Protein AF-A0A844M0S3-F1 (afdb_monomer_lite)

Secondary structure (DSSP, 8-state):
--------PPPPPPPPPPS------SEEEEEE-SSEEEEEE--SS-----TTS----S----TTSSS-HHHHHHHHHHHHHHHHHHHHHT---SS-TT---PPP-EEE--B--SS--EEETT-TTTTTSS-TT--S--B-SEEEE--TTEEEEEEESSSEEEEEEETTTTEEEEEEE-HHHHHTTHHHHHHHHHHHHHHHSTTS------SSS-----PPPPEEEE-SB--GGG-EEEHHHHHHHHHHHHHTT--HHHHHHHHHHHEEE-SSTTEEEE-HHHHHHHHHHHTT-EEPP---S--------TTGGGGG--TT----------BTTT-TTS--HHHHHHTT------EEEEEEE--

Organism: NCBI:txid861445

Foldseek 3Di:
DDDDDDDDDDDDDDDDDDDDDPQDQQWDFLDDDPFKTWIWGFLSDQDDPDPVADDFHQQFCDPPFPDDVVSNVVSQVVVLVVVQVVCVVPPPDDDDPPDDQDRQDHEADAPEDLALDEDEPPDPVSCVVDDVPPPHHYYHFKYKYQDASYKYKGWDFAFKWKKKAQPVSSMIMIGGHDLSNLLQCSVVSVVVVVVVVVVVPPPDDPPPDDDDDDDDDDRDAMEMEIAAHAALSLAKDFVVSVVSSLVSVVVVPDDPVSSVVVCVQFWDDDPPPRMTRGGSVRSVVVSCVVVVHFYFASDDPDDPDDGDGPCVVVPDDDPPDPPDPDSDHHRSLVRSRHHHCSVCVVVVHRGYGIIIIMMHGRD

Radius of gyration: 21.54 Å; chains: 1; bounding box: 67×54×60 Å

pLDDT: mean 79.4, std 24.14, range [28.22, 98.88]

Sequence (363 aa):
MSLENTPKCETTPDVQLSDEHSLAAPYQVLAHTKAVLVLQTDAGEILTPNPEGVSFGNFNLGLHVQDDPRQVLHNRAQLLQYINAYLQQNSLQEDDVDKSLQAVKSIHWLNQIHSNKVCRIGDKHVDSSAASLSLVPASADALVTDLPQQALAIMTADCVPIVLHDPTTRQIAAIHAGWQGLANGVIAKTYAALSQHALQHKGEAIQVSGASGGLTIQKPAIEAWIGACIGQSCYEVSSEVVDKLLLGCAERGMDAKQLEVIKAQIVAPHDDPDKAWLDLPKLAQLQLAELGIALISATNQQTNLDIKPVIEAERHMSKDEQSYTPIAYACSYANRQYYSYRRKTHLNETHTGRMALVIVRLH

Structure (mmCIF, N/CA/C/O backbone):
data_AF-A0A844M0S3-F1
#
_entry.id   AF-A0A844M0S3-F1
#
loop_
_atom_site.group_PDB
_atom_site.id
_atom_site.type_symbol
_atom_site.label_atom_id
_atom_site.label_alt_id
_atom_site.label_comp_id
_atom_site.label_asym_id
_atom_site.label_entity_id
_atom_site.label_seq_id
_atom_site.pdbx_PDB_ins_code
_atom_site.Cartn_x
_atom_site.Cartn_y
_atom_site.Cartn_z
_atom_site.occupancy
_atom_site.B_iso_or_equiv
_atom_site.auth_seq_id
_atom_site.auth_comp_id
_atom_site.auth_asym_id
_atom_site.auth_atom_id
_atom_site.pdbx_PDB_model_num
ATOM 1 N N . MET A 1 1 ? 23.935 4.162 -34.816 1.00 35.69 1 MET A N 1
ATOM 2 C CA . MET A 1 1 ? 23.960 5.366 -33.962 1.00 35.69 1 MET A CA 1
ATOM 3 C C . MET A 1 1 ? 22.553 5.920 -33.979 1.00 35.69 1 MET A C 1
ATOM 5 O O . MET A 1 1 ? 22.200 6.623 -34.913 1.00 35.69 1 MET A O 1
ATOM 9 N N . SER A 1 2 ? 21.737 5.487 -33.025 1.00 28.22 2 SER A N 1
ATOM 10 C CA . SER A 1 2 ? 20.309 5.794 -32.972 1.00 28.22 2 SER A CA 1
ATOM 11 C C . SER A 1 2 ? 20.030 6.240 -31.544 1.00 28.22 2 SER A C 1
ATOM 13 O O . SER A 1 2 ? 20.073 5.420 -30.631 1.00 28.22 2 SER A O 1
ATOM 15 N N . LEU A 1 3 ? 19.877 7.548 -31.358 1.00 33.25 3 LEU A N 1
ATOM 16 C CA . LEU A 1 3 ? 19.483 8.166 -30.098 1.00 33.25 3 LEU A CA 1
ATOM 17 C C . LEU A 1 3 ? 17.963 8.364 -30.112 1.00 33.25 3 LEU A C 1
ATOM 19 O O . LEU A 1 3 ? 17.425 8.923 -31.063 1.00 33.25 3 LEU A O 1
ATOM 23 N N . GLU A 1 4 ? 17.346 7.885 -29.034 1.00 36.66 4 GLU A N 1
ATOM 24 C CA . GLU A 1 4 ? 16.226 8.498 -28.310 1.00 36.66 4 GLU A CA 1
ATOM 25 C C . GLU A 1 4 ? 14.906 8.737 -29.061 1.00 36.66 4 GLU A C 1
ATOM 27 O O . GLU A 1 4 ? 14.626 9.821 -29.560 1.00 36.66 4 GLU A O 1
ATOM 32 N N . ASN A 1 5 ? 14.020 7.741 -28.979 1.00 34.38 5 ASN A N 1
ATOM 33 C CA . ASN A 1 5 ? 12.575 7.963 -28.930 1.00 34.38 5 ASN A CA 1
ATOM 34 C C . ASN A 1 5 ? 12.079 7.551 -27.536 1.00 34.38 5 ASN A C 1
ATOM 36 O O . ASN A 1 5 ? 11.744 6.396 -27.297 1.00 34.38 5 ASN A O 1
ATOM 40 N N . THR A 1 6 ? 12.065 8.493 -26.595 1.00 34.31 6 THR A N 1
ATOM 41 C CA . THR A 1 6 ? 11.299 8.375 -25.347 1.00 34.31 6 THR A CA 1
ATOM 42 C C . THR A 1 6 ? 9.997 9.171 -25.496 1.00 34.31 6 THR A C 1
ATOM 44 O O . THR A 1 6 ? 10.032 10.299 -26.001 1.00 34.31 6 THR A O 1
ATOM 47 N N . PRO A 1 7 ? 8.829 8.644 -25.082 1.00 37.75 7 PRO A N 1
ATOM 48 C CA . PRO A 1 7 ? 7.598 9.423 -25.100 1.00 37.75 7 PRO A CA 1
ATOM 49 C C . PRO A 1 7 ? 7.700 10.554 -24.070 1.00 37.75 7 PRO A C 1
ATOM 51 O O . PRO A 1 7 ? 7.917 10.316 -22.880 1.00 37.75 7 PRO A O 1
ATOM 54 N N . LYS A 1 8 ? 7.547 11.798 -24.529 1.00 37.78 8 LYS A N 1
ATOM 55 C CA . LYS A 1 8 ? 7.471 12.987 -23.675 1.00 37.78 8 LYS A CA 1
ATOM 56 C C . LYS A 1 8 ? 6.124 12.997 -22.951 1.00 37.78 8 LYS A C 1
ATOM 58 O O . LYS A 1 8 ? 5.093 13.232 -23.569 1.00 37.78 8 LYS A O 1
ATOM 63 N N . CYS A 1 9 ? 6.144 12.748 -21.645 1.00 33.34 9 CYS A N 1
ATOM 64 C CA . CYS A 1 9 ? 5.035 13.083 -20.756 1.00 33.34 9 CYS A CA 1
ATOM 65 C C . CYS A 1 9 ? 5.041 14.608 -20.561 1.00 33.34 9 CYS A C 1
ATOM 67 O O . CYS A 1 9 ? 6.036 15.159 -20.085 1.00 33.34 9 CYS A O 1
ATOM 69 N N . GLU A 1 10 ? 3.987 15.295 -20.998 1.00 33.41 10 GLU A N 1
ATOM 70 C CA . GLU A 1 10 ? 3.865 16.747 -20.859 1.00 33.41 10 GLU A CA 1
ATOM 71 C C . GLU A 1 10 ? 3.755 17.137 -19.378 1.00 33.41 10 GLU A C 1
ATOM 73 O O . GLU A 1 10 ? 2.923 16.627 -18.628 1.00 33.41 10 GLU A O 1
ATOM 78 N N . THR A 1 11 ? 4.634 18.039 -18.947 1.00 34.53 11 THR A N 1
ATOM 79 C CA . THR A 1 11 ? 4.664 18.598 -17.595 1.00 34.53 11 THR A CA 1
ATOM 80 C C . THR A 1 11 ? 3.537 19.614 -17.421 1.00 34.53 11 THR A C 1
ATOM 82 O O . THR A 1 11 ? 3.450 20.576 -18.184 1.00 34.53 11 THR A O 1
ATOM 85 N N . THR A 1 12 ? 2.699 19.443 -16.401 1.00 34.00 12 THR A N 1
ATOM 86 C CA . THR A 1 12 ? 1.736 20.465 -15.961 1.00 34.00 12 THR A CA 1
ATOM 87 C C . THR A 1 12 ? 2.463 21.698 -15.397 1.00 34.00 12 THR A C 1
ATOM 89 O O . THR A 1 12 ? 3.519 21.526 -14.786 1.00 34.00 12 THR A O 1
ATOM 92 N N . PRO A 1 13 ? 1.932 22.924 -15.572 1.00 31.28 13 PRO A N 1
ATOM 93 C CA . PRO A 1 13 ? 2.625 24.156 -15.190 1.00 31.28 13 PRO A CA 1
ATOM 94 C C . PRO A 1 13 ? 2.773 24.323 -13.669 1.00 31.28 13 PRO A C 1
ATOM 96 O O . PRO A 1 13 ? 1.859 24.006 -12.906 1.00 31.28 13 PRO A O 1
ATOM 99 N N . ASP A 1 14 ? 3.931 24.852 -13.262 1.00 34.94 14 ASP A N 1
ATOM 100 C CA . ASP A 1 14 ? 4.305 25.166 -11.880 1.00 34.94 14 ASP A CA 1
ATOM 101 C C . ASP A 1 14 ? 3.349 26.185 -11.238 1.00 34.94 14 ASP A C 1
ATOM 103 O O . ASP A 1 14 ? 3.131 27.284 -11.755 1.00 34.94 14 ASP A O 1
ATOM 107 N N . VAL A 1 15 ? 2.819 25.840 -10.064 1.00 33.53 15 VAL A N 1
ATOM 108 C CA . VAL A 1 15 ? 2.095 26.765 -9.185 1.00 33.53 15 VAL A CA 1
ATOM 109 C C . VAL A 1 15 ? 3.119 27.472 -8.295 1.00 33.53 15 VAL A C 1
ATOM 111 O O . VAL A 1 15 ? 3.796 26.830 -7.495 1.00 33.53 15 VAL A O 1
ATOM 114 N N . GLN A 1 16 ? 3.240 28.795 -8.425 1.00 30.00 16 GLN A N 1
ATOM 115 C CA . GLN A 1 16 ? 4.050 29.615 -7.520 1.00 30.00 16 GLN A CA 1
ATOM 116 C C . GLN A 1 16 ? 3.376 29.703 -6.143 1.00 30.00 16 GLN A C 1
ATOM 118 O O . GLN A 1 16 ? 2.251 30.189 -6.032 1.00 30.00 16 GLN A O 1
ATOM 123 N N . LEU A 1 17 ? 4.071 29.246 -5.099 1.00 35.84 17 LEU A N 1
ATOM 124 C CA . LEU A 1 17 ? 3.655 29.378 -3.701 1.00 35.84 17 LEU A CA 1
ATOM 125 C C . LEU A 1 17 ? 4.323 30.614 -3.083 1.00 35.84 17 LEU A C 1
ATOM 127 O O . LEU A 1 17 ? 5.535 30.783 -3.185 1.00 35.84 17 LEU A O 1
ATOM 131 N N . SER A 1 18 ? 3.518 31.483 -2.472 1.00 29.05 18 SER A N 1
ATOM 132 C CA . SER A 1 18 ? 3.958 32.660 -1.717 1.00 29.05 18 SER A CA 1
ATOM 133 C C . SER A 1 18 ? 4.340 32.300 -0.277 1.00 29.05 18 SER A C 1
ATOM 135 O O . SER A 1 18 ? 3.671 31.485 0.362 1.00 29.05 18 SER A O 1
ATOM 137 N N . ASP A 1 19 ? 5.384 32.957 0.225 1.00 34.78 19 ASP A N 1
ATOM 138 C CA . ASP A 1 19 ? 5.991 32.777 1.545 1.00 34.78 19 ASP A CA 1
ATOM 139 C C . ASP A 1 19 ? 5.065 33.171 2.709 1.00 34.78 19 ASP A C 1
ATOM 141 O O . ASP A 1 19 ? 4.900 34.348 3.009 1.00 34.78 19 ASP A O 1
ATOM 145 N N . GLU A 1 20 ? 4.500 32.165 3.381 1.00 35.56 20 GLU A N 1
ATOM 146 C CA . GLU A 1 20 ? 4.088 32.155 4.798 1.00 35.56 20 GLU A CA 1
ATOM 147 C C . GLU A 1 20 ? 3.696 30.701 5.140 1.00 35.56 20 GLU A C 1
ATOM 149 O O . GLU A 1 20 ? 2.551 30.282 4.983 1.00 35.56 20 GLU A O 1
ATOM 154 N N . HIS A 1 21 ? 4.662 29.847 5.499 1.00 35.47 21 HIS A N 1
ATOM 155 C CA . HIS A 1 21 ? 4.403 28.420 5.746 1.00 35.47 21 HIS A CA 1
ATOM 156 C C . HIS A 1 21 ? 4.439 28.088 7.240 1.00 35.47 21 HIS A C 1
ATOM 158 O O . HIS A 1 21 ? 5.467 27.720 7.803 1.00 35.47 21 HIS A O 1
ATOM 164 N N . SER A 1 22 ? 3.255 28.067 7.859 1.00 41.38 22 SER A N 1
ATOM 165 C CA . SER A 1 22 ? 2.918 26.887 8.660 1.00 41.38 22 SER A CA 1
ATOM 166 C C . SER A 1 22 ? 3.068 25.702 7.708 1.00 41.38 22 SER A C 1
ATOM 168 O O . SER A 1 22 ? 2.194 25.523 6.864 1.00 41.38 22 SER A O 1
ATOM 170 N N . LEU A 1 23 ? 4.197 24.981 7.748 1.00 51.12 23 LEU A N 1
ATOM 171 C CA . LEU A 1 23 ? 4.442 23.842 6.856 1.00 51.12 23 LEU A CA 1
ATOM 172 C C . LEU A 1 23 ? 3.215 22.928 6.907 1.00 51.12 23 LEU A C 1
ATOM 174 O O . LEU A 1 23 ? 2.903 22.360 7.957 1.00 51.12 23 LEU A O 1
ATOM 178 N N . ALA A 1 24 ? 2.470 22.877 5.801 1.00 73.88 24 ALA A N 1
ATOM 179 C CA . ALA A 1 24 ? 1.305 22.020 5.681 1.00 73.88 24 ALA A CA 1
ATOM 180 C C . ALA A 1 24 ? 1.736 20.589 6.012 1.00 73.88 24 ALA A C 1
ATOM 182 O O . ALA A 1 24 ? 2.837 20.170 5.643 1.00 73.88 24 ALA A O 1
ATOM 183 N N . ALA A 1 25 ? 0.907 19.858 6.758 1.00 86.56 25 ALA A N 1
ATOM 184 C CA . ALA A 1 25 ? 1.262 18.498 7.126 1.00 86.56 25 ALA A CA 1
ATOM 185 C C . ALA A 1 25 ? 1.516 17.672 5.843 1.00 86.56 25 ALA A C 1
ATOM 187 O O . ALA A 1 25 ? 0.727 17.790 4.905 1.00 86.56 25 ALA A O 1
ATOM 188 N N . PRO A 1 26 ? 2.591 16.863 5.782 1.00 94.19 26 PRO A N 1
ATOM 189 C CA . PRO A 1 26 ? 3.060 16.190 4.563 1.00 94.19 26 PRO A CA 1
ATOM 190 C C . PRO A 1 26 ? 2.217 14.947 4.231 1.00 94.19 26 PRO A C 1
ATOM 192 O O . PRO A 1 26 ? 2.709 13.815 4.150 1.00 94.19 26 PRO A O 1
ATOM 195 N N . TYR A 1 27 ? 0.900 15.137 4.140 1.00 94.75 27 TYR A N 1
ATOM 196 C CA . TYR A 1 27 ? -0.066 14.134 3.724 1.00 94.75 27 TYR A CA 1
ATOM 197 C C . TYR A 1 27 ? -1.312 14.760 3.094 1.00 94.75 27 TYR A C 1
ATOM 199 O O . TYR A 1 27 ? -1.700 15.891 3.375 1.00 94.75 27 TYR A O 1
ATOM 207 N N . GLN A 1 28 ? -2.008 13.945 2.310 1.00 93.31 28 GLN A N 1
ATOM 208 C CA . GLN A 1 28 ? -3.354 14.193 1.819 1.00 93.31 28 GLN A CA 1
ATOM 209 C C . GLN A 1 28 ? -4.351 13.280 2.540 1.00 93.31 28 GLN A C 1
ATOM 211 O O . GLN A 1 28 ? -4.100 12.086 2.717 1.00 93.31 28 GLN A O 1
ATOM 216 N N . VAL A 1 29 ? -5.508 13.824 2.919 1.00 93.62 29 VAL A N 1
ATOM 217 C CA . VAL A 1 29 ? -6.648 13.026 3.390 1.00 93.62 29 VAL A CA 1
ATOM 218 C C . VAL A 1 29 ? -7.370 12.447 2.178 1.00 93.62 29 VAL A C 1
ATOM 220 O O . VAL A 1 29 ? -7.891 13.194 1.354 1.00 93.62 29 VAL A O 1
ATOM 223 N N . LEU A 1 30 ? -7.412 11.119 2.070 1.00 92.50 30 LEU A N 1
ATOM 224 C CA . LEU A 1 30 ? -8.149 10.428 1.007 1.00 92.50 30 LEU A CA 1
ATOM 225 C C . LEU A 1 30 ? -9.598 10.142 1.412 1.00 92.50 30 LEU A C 1
ATOM 227 O O . LEU A 1 30 ? -10.495 10.179 0.575 1.00 92.50 30 LEU A O 1
ATOM 231 N N . ALA A 1 31 ? -9.833 9.860 2.696 1.00 92.88 31 ALA A N 1
ATOM 232 C CA . ALA A 1 31 ? -11.167 9.658 3.246 1.00 92.88 31 ALA A CA 1
ATOM 233 C C . ALA A 1 31 ? -11.194 9.964 4.744 1.00 92.88 31 ALA A C 1
ATOM 235 O O . ALA A 1 31 ? -10.269 9.610 5.470 1.00 92.88 31 ALA A O 1
ATOM 236 N N . HIS A 1 32 ? -12.284 10.566 5.209 1.00 92.31 32 HIS A N 1
ATOM 237 C CA . HIS A 1 32 ? -12.588 10.716 6.626 1.00 92.31 32 HIS A CA 1
ATOM 238 C C . HIS A 1 32 ? -14.072 10.406 6.820 1.00 92.31 32 HIS A C 1
ATOM 240 O O . HIS A 1 32 ? -14.938 11.148 6.364 1.00 92.31 32 HIS A O 1
ATOM 246 N N . THR A 1 33 ? -14.359 9.271 7.449 1.00 90.25 33 THR A N 1
ATOM 247 C CA . THR A 1 33 ? -15.713 8.837 7.807 1.00 90.25 33 THR A CA 1
ATOM 248 C C . THR A 1 33 ? -15.824 8.728 9.323 1.00 90.25 33 THR A C 1
ATOM 250 O O . THR A 1 33 ? -14.839 8.864 10.043 1.00 90.25 33 THR A O 1
ATOM 253 N N . LYS A 1 34 ? -17.012 8.391 9.834 1.00 87.31 34 LYS A N 1
ATOM 254 C CA . LYS A 1 34 ? -17.178 8.074 11.262 1.00 87.31 34 LYS A CA 1
ATOM 255 C C . LYS A 1 34 ? -16.365 6.848 11.707 1.00 87.31 34 LYS A C 1
ATOM 257 O O . LYS A 1 34 ? -16.103 6.707 12.894 1.00 87.31 34 LYS A O 1
ATOM 262 N N . ALA A 1 35 ? -16.009 5.940 10.795 1.00 90.69 35 ALA A N 1
ATOM 263 C CA . ALA A 1 35 ? -15.328 4.688 11.132 1.00 90.69 35 ALA A CA 1
ATOM 264 C C . ALA A 1 35 ? -13.811 4.763 10.925 1.00 90.69 35 ALA A C 1
ATOM 266 O O . ALA A 1 35 ? -13.050 4.223 11.735 1.00 90.69 35 ALA A O 1
ATOM 267 N N . VAL A 1 36 ? -13.375 5.423 9.848 1.00 95.00 36 VAL A N 1
ATOM 268 C CA . VAL A 1 36 ? -11.978 5.406 9.410 1.00 95.00 36 VAL A CA 1
ATOM 269 C C . VAL A 1 36 ? -11.479 6.761 8.922 1.00 95.00 36 VAL A C 1
ATOM 271 O O . VAL A 1 36 ? -12.226 7.545 8.335 1.00 95.00 36 VAL A O 1
ATOM 274 N N . LEU A 1 37 ? -10.180 6.986 9.113 1.00 95.56 37 LEU A N 1
ATOM 275 C CA . LEU A 1 37 ? -9.404 8.040 8.458 1.00 95.56 37 LEU A CA 1
ATOM 276 C C . LEU A 1 37 ? -8.350 7.381 7.563 1.00 95.56 37 LEU A C 1
ATOM 278 O O . LEU A 1 37 ? -7.617 6.511 8.030 1.00 95.56 37 LEU A O 1
ATOM 282 N N . VAL A 1 38 ? -8.264 7.798 6.300 1.00 97.19 38 VAL A N 1
ATOM 283 C CA . VAL A 1 38 ? -7.282 7.306 5.324 1.00 97.19 38 VAL A CA 1
ATOM 284 C C . VAL A 1 38 ? -6.412 8.460 4.845 1.00 97.19 38 VAL A C 1
ATOM 286 O O . VAL A 1 38 ? -6.932 9.453 4.332 1.00 97.19 38 VAL A O 1
ATOM 289 N N . LEU A 1 39 ? -5.094 8.314 4.987 1.00 96.81 39 LEU A N 1
ATOM 290 C CA . LEU A 1 39 ? -4.102 9.334 4.649 1.00 96.81 39 LEU A CA 1
ATOM 291 C C . LEU A 1 39 ? -3.034 8.782 3.706 1.00 96.81 39 LEU A C 1
ATOM 293 O O . LEU A 1 39 ? -2.514 7.689 3.930 1.00 96.81 39 LEU A O 1
ATOM 297 N N . GLN A 1 40 ? -2.648 9.577 2.715 1.00 97.19 40 GLN A N 1
ATOM 298 C CA . GLN A 1 40 ? -1.476 9.347 1.874 1.00 97.19 40 GLN A CA 1
ATOM 299 C C . GLN A 1 40 ? -0.394 10.352 2.259 1.00 97.19 40 GLN A C 1
ATOM 301 O O . GLN A 1 40 ? -0.569 11.540 2.007 1.00 97.19 40 GLN A O 1
ATOM 306 N N . THR A 1 41 ? 0.719 9.906 2.842 1.00 97.81 41 THR A N 1
ATOM 307 C CA . THR A 1 41 ? 1.848 10.807 3.124 1.00 97.81 41 THR A CA 1
ATOM 308 C C . THR A 1 41 ? 2.655 11.091 1.860 1.00 97.81 41 THR A C 1
ATOM 310 O O . THR A 1 41 ? 2.574 10.351 0.875 1.00 97.81 41 THR A O 1
ATOM 313 N N . ASP A 1 42 ? 3.467 12.138 1.898 1.00 95.50 42 ASP A N 1
ATOM 314 C CA . ASP A 1 42 ? 4.378 12.510 0.822 1.00 95.50 42 ASP A CA 1
ATOM 315 C C . ASP A 1 42 ? 5.802 12.778 1.347 1.00 95.50 42 ASP A C 1
ATOM 317 O O . ASP A 1 42 ? 6.137 12.361 2.458 1.00 95.50 42 ASP A O 1
ATOM 321 N N . ALA A 1 43 ? 6.673 13.369 0.526 1.00 94.75 43 ALA A N 1
ATOM 322 C CA . ALA A 1 43 ? 8.065 13.633 0.886 1.00 94.75 43 ALA A CA 1
ATOM 323 C C . ALA A 1 43 ? 8.282 14.876 1.770 1.00 94.75 43 ALA A C 1
ATOM 325 O O . ALA A 1 43 ? 9.415 15.132 2.180 1.00 94.75 43 ALA A O 1
ATOM 326 N N . GLY A 1 44 ? 7.237 15.659 2.050 1.00 92.31 44 GLY A N 1
ATOM 327 C CA . GLY A 1 44 ? 7.308 16.939 2.759 1.00 92.31 44 GLY A CA 1
ATOM 328 C C . GLY A 1 44 ? 8.009 18.056 1.987 1.00 92.31 44 GLY A C 1
ATOM 329 O O . GLY A 1 44 ? 8.296 19.109 2.551 1.00 92.31 44 GLY A O 1
ATOM 330 N N . GLU A 1 45 ? 8.314 17.820 0.713 1.00 91.81 45 GLU A N 1
ATOM 331 C CA . GLU A 1 45 ? 8.885 18.780 -0.225 1.00 91.81 45 GLU A CA 1
ATOM 332 C C . GLU A 1 45 ? 8.781 18.258 -1.665 1.00 91.81 45 GLU A C 1
ATOM 334 O O . GLU A 1 45 ? 8.480 17.087 -1.913 1.00 91.81 45 GLU A O 1
ATOM 339 N N . ILE A 1 46 ? 9.084 19.125 -2.631 1.00 89.44 46 ILE A N 1
ATOM 340 C CA . ILE A 1 46 ? 9.261 18.720 -4.024 1.00 89.44 46 ILE A CA 1
ATOM 341 C C . ILE A 1 46 ? 10.664 18.143 -4.206 1.00 89.44 46 ILE A C 1
ATOM 343 O O . ILE A 1 46 ? 11.668 18.840 -4.066 1.00 89.44 46 ILE A O 1
ATOM 347 N N . LEU A 1 47 ? 10.747 16.867 -4.585 1.00 88.38 47 LEU A N 1
ATOM 348 C CA . LEU A 1 47 ? 12.021 16.163 -4.676 1.00 88.38 47 LEU A CA 1
ATOM 349 C C . LEU A 1 47 ? 12.881 16.653 -5.848 1.00 88.38 47 LEU A C 1
ATOM 351 O O . LEU A 1 47 ? 12.610 16.409 -7.029 1.00 88.38 47 LEU A O 1
ATOM 355 N N . THR A 1 48 ? 13.962 17.318 -5.463 1.00 83.69 48 THR A N 1
ATOM 356 C CA . THR A 1 48 ? 15.176 17.704 -6.190 1.00 83.69 48 THR A CA 1
ATOM 357 C C . THR A 1 48 ? 16.035 16.566 -6.782 1.00 83.69 48 THR A C 1
ATOM 359 O O . THR A 1 48 ? 16.336 15.667 -5.991 1.00 83.69 48 THR A O 1
ATOM 362 N N . PRO A 1 49 ? 16.527 16.516 -8.043 1.00 76.56 49 PRO A N 1
ATOM 363 C CA . PRO A 1 49 ? 17.804 15.844 -8.286 1.00 76.56 49 PRO A CA 1
ATOM 364 C C . PRO A 1 49 ? 18.885 16.517 -7.441 1.00 76.56 49 PRO A C 1
ATOM 366 O O . PRO A 1 49 ? 19.005 17.739 -7.473 1.00 76.56 49 PRO A O 1
ATOM 369 N N . ASN A 1 50 ? 19.646 15.735 -6.679 1.00 71.19 50 ASN A N 1
ATOM 370 C CA . ASN A 1 50 ? 20.715 16.260 -5.840 1.00 71.19 50 ASN A CA 1
ATOM 371 C C . ASN A 1 50 ? 22.074 15.821 -6.416 1.00 71.19 50 ASN A C 1
ATOM 373 O O . ASN A 1 50 ? 22.406 14.640 -6.330 1.00 71.19 50 ASN A O 1
ATOM 377 N N . PRO A 1 51 ? 22.860 16.739 -7.010 1.00 65.38 51 PRO A N 1
ATOM 378 C CA . PRO A 1 51 ? 24.175 16.417 -7.565 1.00 65.38 51 PRO A CA 1
ATOM 379 C C . PRO A 1 51 ? 25.206 15.994 -6.509 1.00 65.38 51 PRO A C 1
ATOM 381 O O . PRO A 1 51 ? 26.193 15.349 -6.852 1.00 65.38 51 PRO A O 1
ATOM 384 N N . GLU A 1 52 ? 25.001 16.367 -5.241 1.00 66.06 52 GLU A N 1
ATOM 385 C CA . GLU A 1 52 ? 25.975 16.189 -4.155 1.00 66.06 52 GLU A CA 1
ATOM 386 C C . GLU A 1 52 ? 25.742 14.920 -3.317 1.00 66.06 52 GLU A C 1
ATOM 388 O O . GLU A 1 52 ? 26.541 14.607 -2.434 1.00 66.06 52 GLU A O 1
ATOM 393 N N . GLY A 1 53 ? 24.676 14.158 -3.581 1.00 68.44 53 GLY A N 1
ATOM 394 C CA . GLY A 1 53 ? 24.409 12.903 -2.879 1.00 68.44 53 GLY A CA 1
ATOM 395 C C . GLY A 1 53 ? 22.938 12.498 -2.850 1.00 68.44 53 GLY A C 1
ATOM 396 O O . GLY A 1 53 ? 22.081 13.100 -3.489 1.00 68.44 53 GLY A O 1
ATOM 397 N N . VAL A 1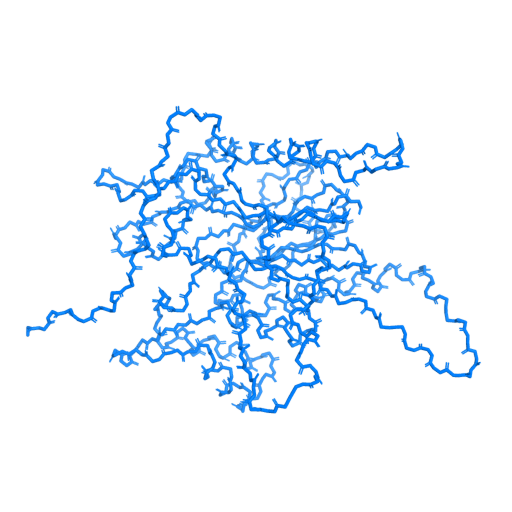 54 ? 22.633 11.456 -2.078 1.00 76.75 54 VAL A N 1
ATOM 398 C CA . VAL A 1 54 ? 21.262 10.955 -1.906 1.00 76.75 54 VAL A CA 1
ATOM 399 C C . VAL A 1 54 ? 20.448 11.938 -1.059 1.00 76.75 54 VAL A C 1
ATOM 401 O O . VAL A 1 54 ? 20.861 12.293 0.041 1.00 76.75 54 VAL A O 1
ATOM 404 N N . SER A 1 55 ? 19.265 12.335 -1.540 1.00 84.69 55 SER A N 1
ATOM 405 C CA . SER A 1 55 ? 18.260 13.050 -0.735 1.00 84.69 55 SER A CA 1
ATOM 406 C C . SER A 1 55 ? 17.110 12.121 -0.335 1.00 84.69 55 SER A C 1
ATOM 408 O O . SER A 1 55 ? 16.525 11.431 -1.180 1.00 84.69 55 SER A O 1
ATOM 410 N N . PHE A 1 56 ? 16.770 12.137 0.956 1.00 90.75 56 PHE A N 1
ATOM 411 C CA . PHE A 1 56 ? 15.641 11.409 1.539 1.00 90.75 56 PHE A CA 1
ATOM 412 C C . PHE A 1 56 ? 14.385 12.267 1.695 1.00 90.75 56 PHE A C 1
ATOM 414 O O . PHE A 1 56 ? 13.395 11.786 2.239 1.00 90.75 56 PHE A O 1
ATOM 421 N N . GLY A 1 57 ? 14.364 13.492 1.170 1.00 90.75 57 GLY A N 1
ATOM 422 C CA . GLY A 1 57 ? 13.265 14.424 1.411 1.00 90.75 57 GLY A CA 1
ATOM 423 C C . GLY A 1 57 ? 13.202 14.903 2.873 1.00 90.75 57 GLY A C 1
ATOM 424 O O . GLY A 1 57 ? 14.017 14.496 3.702 1.00 90.75 57 GLY A O 1
ATOM 425 N N . ASN A 1 58 ? 12.168 15.670 3.217 1.00 94.00 58 ASN A N 1
ATOM 426 C CA . ASN A 1 58 ? 11.929 16.137 4.587 1.00 94.00 58 ASN A CA 1
ATOM 427 C C . ASN A 1 58 ? 11.114 15.149 5.436 1.00 94.00 58 ASN A C 1
ATOM 429 O O . ASN A 1 58 ? 11.145 15.225 6.663 1.00 94.00 58 ASN A O 1
ATOM 433 N N . PHE A 1 59 ? 10.388 14.214 4.811 1.00 96.94 59 PHE A N 1
ATOM 434 C CA . PHE A 1 59 ? 9.429 13.354 5.512 1.00 96.94 59 PHE A CA 1
ATOM 435 C C . PHE A 1 59 ? 9.557 11.855 5.203 1.00 96.94 59 PHE A C 1
ATOM 437 O O . PHE A 1 59 ? 8.574 11.140 5.004 1.00 96.94 59 PHE A O 1
ATOM 444 N N . ASN A 1 60 ? 10.787 11.336 5.202 1.00 97.75 60 ASN A N 1
ATOM 445 C CA . ASN A 1 60 ? 11.021 9.900 5.063 1.00 97.75 60 ASN A CA 1
ATOM 446 C C . ASN A 1 60 ? 10.529 9.124 6.299 1.00 97.75 60 ASN A C 1
ATOM 448 O O . ASN A 1 60 ? 10.882 9.449 7.435 1.00 97.75 60 ASN A O 1
ATOM 452 N N . LEU A 1 61 ? 9.772 8.046 6.067 1.00 97.69 61 LEU A N 1
ATOM 453 C CA . LEU A 1 61 ? 9.244 7.152 7.106 1.00 97.69 61 LEU A CA 1
ATOM 454 C C . LEU A 1 61 ? 9.939 5.777 7.145 1.00 97.69 61 LEU A C 1
ATOM 456 O O . LEU A 1 61 ? 9.627 4.947 8.007 1.00 97.69 61 LEU A O 1
ATOM 460 N N . GLY A 1 62 ? 10.875 5.508 6.232 1.00 96.44 62 GLY A N 1
ATOM 461 C CA . GLY A 1 62 ? 11.573 4.230 6.095 1.00 96.44 62 GLY A CA 1
ATOM 462 C C . GLY A 1 62 ? 12.880 4.164 6.884 1.00 96.44 62 GLY A C 1
ATOM 463 O O . GLY A 1 62 ? 13.822 4.881 6.580 1.00 96.44 62 GLY A O 1
ATOM 464 N N . LEU A 1 63 ? 12.981 3.240 7.847 1.00 94.44 63 LEU A N 1
ATOM 465 C CA . LEU A 1 63 ? 14.222 2.997 8.609 1.00 94.44 63 LEU A CA 1
ATOM 466 C C . LEU A 1 63 ? 15.249 2.128 7.859 1.00 94.44 63 LEU A C 1
ATOM 468 O O . LEU A 1 63 ? 16.403 2.043 8.259 1.00 94.44 63 LEU A O 1
ATOM 472 N N . HIS A 1 64 ? 14.834 1.462 6.780 1.00 92.06 64 HIS A N 1
ATOM 473 C CA . HIS A 1 64 ? 15.631 0.463 6.057 1.00 92.06 64 HIS A CA 1
ATOM 474 C C . HIS A 1 64 ? 16.321 1.021 4.800 1.00 92.06 64 HIS A C 1
ATOM 476 O O . HIS A 1 64 ? 16.775 0.250 3.958 1.00 92.06 64 HIS A O 1
ATOM 482 N N . VAL A 1 65 ? 16.360 2.349 4.636 1.00 93.31 65 VAL A N 1
ATOM 483 C CA . VAL A 1 65 ? 16.826 3.008 3.398 1.00 93.31 65 VAL A CA 1
ATOM 484 C C . VAL A 1 65 ? 18.124 3.797 3.562 1.00 93.31 65 VAL A C 1
ATOM 486 O O . VAL A 1 65 ? 18.518 4.481 2.627 1.00 93.31 65 VAL A O 1
ATOM 489 N N . GLN A 1 66 ? 18.804 3.652 4.707 1.00 93.38 66 GLN A N 1
ATOM 490 C CA . GLN A 1 66 ? 20.080 4.313 5.040 1.00 93.38 66 GLN A CA 1
ATOM 491 C C . GLN A 1 66 ? 19.994 5.827 5.310 1.00 93.38 66 GLN A C 1
ATOM 493 O O . GLN A 1 66 ? 21.001 6.525 5.234 1.00 93.38 66 GLN A O 1
ATOM 498 N N . ASP A 1 67 ? 18.809 6.324 5.657 1.00 94.69 67 ASP A N 1
ATOM 499 C CA . ASP A 1 67 ? 18.626 7.676 6.200 1.00 94.69 67 ASP A CA 1
ATOM 500 C C . ASP A 1 67 ? 19.008 7.742 7.696 1.00 94.69 67 ASP A C 1
ATOM 502 O O . ASP A 1 67 ? 19.182 6.700 8.338 1.00 94.69 67 ASP A O 1
ATOM 506 N N . ASP A 1 68 ? 19.104 8.945 8.275 1.00 95.12 68 ASP A N 1
ATOM 507 C CA . ASP A 1 68 ? 19.322 9.127 9.715 1.00 95.12 68 ASP A CA 1
ATOM 508 C C . ASP A 1 68 ? 18.132 8.545 10.503 1.00 95.12 68 ASP A C 1
ATOM 510 O O . ASP A 1 68 ? 17.022 9.092 10.463 1.00 95.12 68 ASP A O 1
ATOM 514 N N . PRO A 1 69 ? 18.330 7.466 11.286 1.00 95.38 69 PRO A N 1
ATOM 515 C CA . PRO A 1 69 ? 17.243 6.836 12.024 1.00 95.38 69 PRO A CA 1
ATOM 516 C C . PRO A 1 69 ? 16.574 7.783 13.028 1.00 95.38 69 PRO A C 1
ATOM 518 O O . PRO A 1 69 ? 15.396 7.601 13.332 1.00 95.38 69 PRO A O 1
ATOM 521 N N . ARG A 1 70 ? 17.273 8.810 13.531 1.00 96.44 70 ARG A N 1
ATOM 522 C CA . ARG A 1 70 ? 16.685 9.808 14.441 1.00 96.44 70 ARG A CA 1
ATOM 523 C C . ARG A 1 70 ? 15.670 10.682 13.716 1.00 96.44 70 ARG A C 1
ATOM 525 O O . ARG A 1 70 ? 14.591 10.908 14.258 1.00 96.44 70 ARG A O 1
ATOM 532 N N . GLN A 1 71 ? 15.987 11.115 12.495 1.00 96.06 71 GLN A N 1
ATOM 533 C CA . GLN A 1 71 ? 15.072 11.896 11.664 1.00 96.06 71 GLN A CA 1
ATOM 534 C C . GLN A 1 71 ? 13.848 11.061 11.282 1.00 96.06 71 GLN A C 1
ATOM 536 O O . GLN A 1 71 ? 12.718 11.5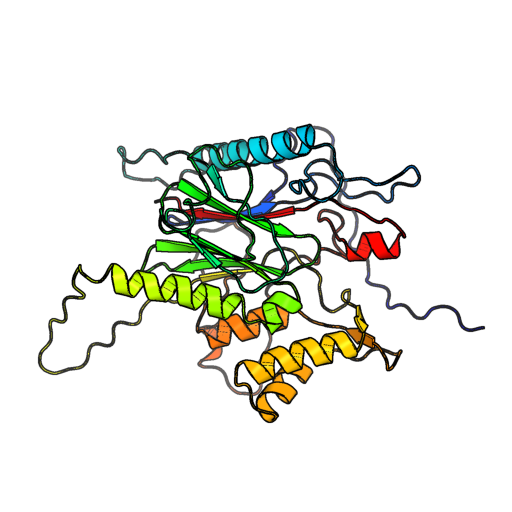10 11.434 1.00 96.06 71 GLN A O 1
ATOM 541 N N . VAL A 1 72 ? 14.048 9.806 10.878 1.00 96.88 72 VAL A N 1
ATOM 542 C CA . VAL A 1 72 ? 12.937 8.916 10.513 1.00 96.88 72 VAL A CA 1
ATOM 543 C C . VAL A 1 72 ? 12.012 8.640 11.704 1.00 96.88 72 VAL A C 1
ATOM 545 O O . VAL A 1 72 ? 10.788 8.671 11.565 1.00 96.88 72 VAL A O 1
ATOM 548 N N . LEU A 1 73 ? 12.565 8.383 12.894 1.00 95.88 73 LEU A N 1
ATOM 549 C CA . LEU A 1 73 ? 11.764 8.205 14.111 1.00 95.88 73 LEU A CA 1
ATOM 550 C C . LEU A 1 73 ? 11.030 9.493 14.502 1.00 95.88 73 LEU A C 1
ATOM 552 O O . LEU A 1 73 ? 9.874 9.422 14.923 1.00 95.88 73 LEU A O 1
ATOM 556 N N . HIS A 1 74 ? 11.662 10.655 14.317 1.00 96.62 74 HIS A N 1
ATOM 557 C CA . HIS A 1 74 ? 11.017 11.952 14.497 1.00 96.62 74 HIS A CA 1
ATOM 558 C C . HIS A 1 74 ? 9.829 12.127 13.539 1.00 96.62 74 HIS A C 1
ATOM 560 O O . HIS A 1 74 ? 8.726 12.403 14.003 1.00 96.62 74 HIS A O 1
ATOM 566 N N . ASN A 1 75 ? 10.007 11.852 12.244 1.00 98.00 75 ASN A N 1
ATOM 567 C CA . ASN A 1 75 ? 8.948 11.935 11.232 1.00 98.00 75 ASN A CA 1
ATOM 568 C C . ASN A 1 75 ? 7.768 11.006 11.564 1.00 98.00 75 ASN A C 1
ATOM 570 O O . ASN A 1 75 ? 6.606 11.398 11.469 1.00 98.00 75 ASN A O 1
ATOM 574 N N . ARG A 1 76 ? 8.043 9.779 12.029 1.00 97.31 76 ARG A N 1
ATOM 575 C CA . ARG A 1 76 ? 6.996 8.842 12.478 1.00 97.31 76 ARG A CA 1
ATOM 576 C C . ARG A 1 76 ? 6.224 9.359 13.695 1.00 97.31 76 ARG A C 1
ATOM 578 O O . ARG A 1 76 ? 5.006 9.192 13.749 1.00 97.31 76 ARG A O 1
ATOM 585 N N . ALA A 1 77 ? 6.907 9.979 14.659 1.00 96.38 77 ALA A N 1
ATOM 586 C CA . ALA A 1 77 ? 6.261 10.595 15.816 1.00 96.38 77 ALA A CA 1
ATOM 587 C C . ALA A 1 77 ? 5.422 11.821 15.411 1.00 96.38 77 ALA A C 1
ATOM 589 O O . ALA A 1 77 ? 4.278 11.955 15.850 1.00 96.38 77 ALA A O 1
ATOM 590 N N . GLN A 1 78 ? 5.950 12.665 14.520 1.00 97.31 78 GLN A N 1
ATOM 591 C CA . GLN A 1 78 ? 5.228 13.802 13.951 1.00 97.31 78 GLN A CA 1
ATOM 592 C C . GLN A 1 78 ? 3.979 13.361 13.189 1.00 97.31 78 GLN A C 1
ATOM 594 O O . GLN A 1 78 ? 2.933 13.976 13.353 1.00 97.31 78 GLN A O 1
ATOM 599 N N . LEU A 1 79 ? 4.032 12.267 12.422 1.00 97.81 79 LEU A N 1
ATOM 600 C CA . LEU A 1 79 ? 2.857 11.741 11.724 1.00 97.81 79 LEU A CA 1
ATOM 601 C C . LEU A 1 79 ? 1.715 11.407 12.695 1.00 97.81 79 LEU A C 1
ATOM 603 O O . LEU A 1 79 ? 0.573 11.792 12.453 1.00 97.81 79 LEU A O 1
ATOM 607 N N . LEU A 1 80 ? 2.011 10.745 13.819 1.00 96.44 80 LEU A N 1
ATOM 608 C CA . LEU A 1 80 ? 1.006 10.460 14.849 1.00 96.44 80 LEU A CA 1
ATOM 609 C C . LEU A 1 80 ? 0.444 11.749 15.465 1.00 96.44 80 LEU A C 1
ATOM 611 O O . LEU A 1 80 ? -0.762 11.852 15.701 1.00 96.44 80 LEU A O 1
ATOM 615 N N . GLN A 1 81 ? 1.304 12.741 15.707 1.00 96.12 81 GLN A N 1
ATOM 616 C CA . GLN A 1 81 ? 0.878 14.049 16.196 1.00 96.12 81 GLN A CA 1
ATOM 617 C C . GLN A 1 81 ? -0.040 14.749 15.188 1.00 96.12 81 GLN A C 1
ATOM 619 O O . GLN A 1 81 ? -1.091 15.251 15.582 1.00 96.12 81 GLN A O 1
ATOM 624 N N . TYR A 1 82 ? 0.308 14.745 13.900 1.00 96.50 82 TYR A N 1
ATOM 625 C CA . TYR A 1 82 ? -0.503 15.370 12.865 1.00 96.50 82 TYR A CA 1
ATOM 626 C C . TYR A 1 82 ? -1.857 14.682 12.680 1.00 96.50 82 TYR A C 1
ATOM 628 O O . TYR A 1 82 ? -2.859 15.374 12.522 1.00 96.50 82 TYR A O 1
ATOM 636 N N . ILE A 1 83 ? -1.909 13.346 12.746 1.00 95.44 83 ILE A N 1
ATOM 637 C CA . ILE A 1 83 ? -3.167 12.584 12.711 1.00 95.44 83 ILE A CA 1
ATOM 638 C C . ILE A 1 83 ? -4.089 13.034 13.848 1.00 95.44 83 ILE A C 1
ATOM 640 O O . ILE A 1 83 ? -5.258 13.344 13.626 1.00 95.44 83 ILE A O 1
ATOM 644 N N . ASN A 1 84 ? -3.560 13.100 15.070 1.00 94.50 84 ASN A N 1
ATOM 645 C CA . ASN A 1 84 ? -4.344 13.502 16.233 1.00 94.50 84 ASN A CA 1
ATOM 646 C C . ASN A 1 84 ? -4.769 14.976 16.170 1.00 94.50 84 ASN A C 1
ATOM 648 O O . ASN A 1 84 ? -5.912 15.285 16.498 1.00 94.50 84 ASN A O 1
ATOM 652 N N . ALA A 1 85 ? -3.897 15.871 15.698 1.00 93.31 85 ALA A N 1
ATOM 653 C CA . ALA A 1 85 ? -4.236 17.278 15.487 1.00 93.31 85 ALA A CA 1
ATOM 654 C C . ALA A 1 85 ? -5.354 17.444 14.441 1.00 93.31 85 ALA A C 1
ATOM 656 O O . ALA A 1 85 ? -6.305 18.189 14.672 1.00 93.31 85 ALA A O 1
ATOM 657 N N . TYR A 1 86 ? -5.292 16.700 13.332 1.00 93.19 86 TYR A N 1
ATOM 658 C CA . TYR A 1 86 ? -6.334 16.707 12.305 1.00 93.19 86 TYR A CA 1
ATOM 659 C C . TYR A 1 86 ? -7.687 16.249 12.852 1.00 93.19 86 TYR A C 1
ATOM 661 O O . TYR A 1 86 ? -8.695 16.913 12.615 1.00 93.19 86 TYR A O 1
ATOM 669 N N . LEU A 1 87 ? -7.719 15.151 13.614 1.00 90.38 87 LEU A N 1
ATOM 670 C CA . LEU A 1 87 ? -8.952 14.627 14.213 1.00 90.38 87 LEU A CA 1
ATOM 671 C C . LEU A 1 87 ? -9.564 15.595 15.235 1.00 90.38 87 LEU A C 1
ATOM 673 O O . LEU A 1 87 ? -10.784 15.747 15.280 1.00 90.38 87 LEU A O 1
ATOM 677 N N . GLN A 1 88 ? -8.734 16.291 16.016 1.00 88.12 88 GLN A N 1
ATOM 678 C CA . GLN A 1 88 ? -9.201 17.338 16.929 1.00 88.12 88 GLN A CA 1
ATOM 679 C C . GLN A 1 88 ? -9.843 18.507 16.172 1.00 88.12 88 GLN A C 1
ATOM 681 O O . GLN A 1 88 ? -10.892 18.995 16.579 1.00 88.12 88 GLN A O 1
ATOM 686 N N . GLN A 1 89 ? -9.246 18.931 15.057 1.00 87.25 89 GLN A N 1
ATOM 687 C CA . GLN A 1 89 ? -9.748 20.045 14.246 1.00 87.25 89 GLN A CA 1
ATOM 688 C C . GLN A 1 89 ? -10.986 19.688 13.410 1.00 87.25 89 GLN A C 1
ATOM 690 O O . GLN A 1 89 ? -11.808 20.557 13.144 1.00 87.25 89 GLN A O 1
ATOM 695 N N . ASN A 1 90 ? -11.125 18.425 12.998 1.00 84.62 90 ASN A N 1
ATOM 696 C CA . ASN A 1 90 ? -12.159 17.962 12.065 1.00 84.62 90 ASN A CA 1
ATOM 697 C C . ASN A 1 90 ? -13.130 16.978 12.727 1.00 84.62 90 ASN A C 1
ATOM 699 O O . ASN A 1 90 ? -13.588 16.025 12.098 1.00 84.62 90 ASN A O 1
ATOM 703 N N . SER A 1 91 ? -13.416 17.169 14.015 1.00 75.38 91 SER A N 1
ATOM 704 C CA . SER A 1 91 ? -14.315 16.289 14.761 1.00 75.38 91 SER A CA 1
ATOM 705 C C . SER A 1 91 ? -15.703 16.246 14.108 1.00 75.38 91 SER A C 1
ATOM 707 O O . SER A 1 91 ? -16.413 17.245 14.091 1.00 75.38 91 SER A O 1
ATOM 709 N N . LEU A 1 92 ? -16.111 15.079 13.594 1.00 67.00 92 LEU A N 1
ATOM 710 C CA . LEU A 1 92 ? -17.405 14.856 12.921 1.00 67.00 92 LEU A CA 1
ATOM 711 C C . LEU A 1 92 ? -18.604 14.782 13.898 1.00 67.00 92 LEU A C 1
ATOM 713 O O . LEU A 1 92 ? -19.559 14.039 13.658 1.00 67.00 92 LEU A O 1
ATOM 717 N N . GLN A 1 93 ? -18.547 15.487 15.031 1.00 58.72 93 GLN A N 1
ATOM 718 C CA . GLN A 1 93 ? -19.579 15.433 16.067 1.00 58.72 93 GLN A CA 1
ATOM 719 C C . GLN A 1 93 ? -20.493 16.649 16.014 1.00 58.72 93 GLN A C 1
ATOM 721 O O . GLN A 1 93 ? -20.067 17.747 16.357 1.00 58.72 93 GLN A O 1
ATOM 726 N N . GLU A 1 94 ? -21.756 16.424 15.648 1.00 51.75 94 GLU A N 1
ATOM 727 C CA . GLU A 1 94 ? -22.809 17.431 15.813 1.00 51.75 94 GLU A CA 1
ATOM 728 C C . GLU A 1 94 ? -23.685 17.213 17.062 1.00 51.75 94 GLU A C 1
ATOM 730 O O . GLU A 1 94 ? -24.183 18.208 17.559 1.00 51.75 94 GLU A O 1
ATOM 735 N N . ASP A 1 95 ? -23.813 16.017 17.673 1.00 53.56 95 ASP A N 1
ATOM 736 C CA . ASP A 1 95 ? -24.906 15.820 18.664 1.00 53.56 95 ASP A CA 1
ATOM 737 C C . ASP A 1 95 ? -24.683 14.848 19.853 1.00 53.56 95 ASP A C 1
ATOM 739 O O . ASP A 1 95 ? -25.655 14.450 20.492 1.00 53.56 95 ASP A O 1
ATOM 743 N N . ASP A 1 96 ? -23.459 14.447 20.225 1.00 48.06 96 ASP A N 1
ATOM 744 C CA . ASP A 1 96 ? -23.279 13.527 21.374 1.00 48.06 96 ASP A CA 1
ATOM 745 C C . ASP A 1 96 ? -22.115 13.952 22.285 1.00 48.06 96 ASP A C 1
ATOM 747 O O . ASP A 1 96 ? -20.946 13.675 22.022 1.00 48.06 96 ASP A O 1
ATOM 751 N N . VAL A 1 97 ? -22.458 14.659 23.366 1.00 49.09 97 VAL A N 1
ATOM 752 C CA . VAL A 1 97 ? -21.562 15.381 24.296 1.00 49.09 97 VAL A CA 1
ATOM 753 C C . VAL A 1 97 ? -20.599 14.457 25.075 1.00 49.09 97 VAL A C 1
ATOM 755 O O . VAL A 1 97 ? -19.729 14.948 25.789 1.00 49.09 97 VAL A O 1
ATOM 758 N N . ASP A 1 98 ? -20.685 13.130 24.918 1.00 48.78 98 ASP A N 1
ATOM 759 C CA . ASP A 1 98 ? -19.970 12.162 25.771 1.00 48.78 98 ASP A CA 1
ATOM 760 C C . ASP A 1 98 ? -19.029 11.184 25.032 1.00 48.78 98 ASP A C 1
ATOM 762 O O . ASP A 1 98 ? -18.501 10.237 25.615 1.00 48.78 98 ASP A O 1
ATOM 766 N N . LYS A 1 99 ? -18.752 11.397 23.738 1.00 52.84 99 LYS A N 1
ATOM 767 C CA . LYS A 1 99 ? -17.733 10.615 23.009 1.00 52.84 99 LYS A CA 1
ATOM 768 C C . LYS A 1 99 ? -16.613 11.504 22.511 1.00 52.84 99 LYS A C 1
ATOM 770 O O . LYS A 1 99 ? -16.466 11.675 21.310 1.00 52.84 99 LYS A O 1
ATOM 775 N N . SER A 1 100 ? -15.781 12.034 23.403 1.00 55.78 100 SER A N 1
ATOM 776 C CA . SER A 1 100 ? -14.516 12.637 22.965 1.00 55.78 100 SER A CA 1
ATOM 777 C C . SER A 1 100 ? -13.817 11.692 21.975 1.00 55.78 100 SER A C 1
ATOM 779 O O . SER A 1 100 ? -13.653 10.500 22.253 1.00 55.78 100 SER A O 1
ATOM 781 N N . LEU A 1 101 ? -13.493 12.192 20.775 1.00 60.97 101 LEU A N 1
ATOM 782 C CA . LEU A 1 101 ? -12.695 11.457 19.796 1.00 60.97 101 LEU A CA 1
ATOM 783 C C . LEU A 1 101 ? -11.398 11.054 20.494 1.00 60.97 101 LEU A C 1
ATOM 785 O O . LEU A 1 101 ? -10.528 11.880 20.768 1.00 60.97 101 LEU A O 1
ATOM 789 N N . GLN A 1 102 ? -11.316 9.782 20.872 1.00 73.25 102 GLN A N 1
ATOM 790 C CA . GLN A 1 102 ? -10.167 9.270 21.596 1.00 73.25 102 GLN A CA 1
ATOM 791 C C . GLN A 1 102 ? -8.966 9.300 20.653 1.00 73.25 102 GLN A C 1
ATOM 793 O O . GLN A 1 102 ? -9.055 8.862 19.505 1.00 73.25 102 GLN A O 1
ATOM 798 N N . ALA A 1 103 ? -7.851 9.830 21.151 1.00 88.00 103 ALA A N 1
ATOM 799 C CA . ALA A 1 103 ? -6.633 9.971 20.372 1.00 88.00 103 ALA A CA 1
ATOM 800 C C . ALA A 1 103 ? -6.178 8.619 19.807 1.00 88.00 103 ALA A C 1
ATOM 802 O O . ALA A 1 103 ? -6.226 7.590 20.489 1.00 88.00 103 ALA A O 1
ATOM 803 N N . VAL A 1 104 ? -5.687 8.642 18.570 1.00 93.06 104 VAL A N 1
ATOM 804 C CA . VAL A 1 104 ? -4.958 7.529 17.968 1.00 93.06 104 VAL A CA 1
ATOM 805 C C . VAL A 1 104 ? -3.751 7.238 18.845 1.00 93.06 104 VAL A C 1
ATOM 807 O O . VAL A 1 104 ? -2.953 8.128 19.144 1.00 93.06 104 VAL A O 1
ATOM 810 N N . LYS A 1 105 ? -3.645 5.985 19.282 1.00 90.62 105 LYS A N 1
ATOM 811 C CA . LYS A 1 105 ? -2.672 5.547 20.285 1.00 90.62 105 LYS A CA 1
ATOM 812 C C . LYS A 1 105 ? -1.329 5.204 19.665 1.00 90.62 105 LYS A C 1
ATOM 814 O O . LYS A 1 105 ? -0.295 5.434 20.282 1.00 90.62 105 LYS A O 1
ATOM 819 N N . SER A 1 106 ? -1.343 4.610 18.475 1.00 91.56 106 SER A N 1
ATOM 820 C CA . SER A 1 106 ? -0.122 4.170 17.811 1.00 91.56 106 SER A CA 1
ATOM 821 C C . SER A 1 106 ? -0.309 3.986 16.307 1.00 91.56 106 SER A C 1
ATOM 823 O O . SER A 1 106 ? -1.434 3.849 15.818 1.00 91.56 106 SER A O 1
ATOM 825 N N . ILE A 1 107 ? 0.820 3.974 15.596 1.00 95.88 107 ILE A N 1
ATOM 826 C CA . ILE A 1 107 ? 0.920 3.578 14.191 1.00 95.88 107 ILE A CA 1
ATOM 827 C C . ILE A 1 107 ? 1.731 2.285 14.130 1.00 95.88 107 ILE A C 1
ATOM 829 O O . ILE A 1 107 ? 2.874 2.250 14.591 1.00 95.88 107 ILE A O 1
ATOM 833 N N . HIS A 1 108 ? 1.146 1.244 13.548 1.00 95.50 108 HIS A N 1
ATOM 834 C CA . HIS A 1 108 ? 1.777 -0.056 13.349 1.00 95.50 108 HIS A CA 1
ATOM 835 C C . HIS A 1 108 ? 2.493 -0.099 12.005 1.00 95.50 108 HIS A C 1
ATOM 837 O O . HIS A 1 108 ? 1.927 0.261 10.973 1.00 95.50 108 HIS A O 1
ATOM 843 N N . TRP A 1 109 ? 3.738 -0.570 12.036 1.00 95.50 109 TRP A N 1
ATOM 844 C CA . TRP A 1 109 ? 4.630 -0.675 10.883 1.00 95.50 109 TRP A CA 1
ATOM 845 C C . TRP A 1 109 ? 5.045 -2.133 10.679 1.00 95.50 109 TRP A C 1
ATOM 847 O O . TRP A 1 109 ? 5.045 -2.918 11.627 1.00 95.50 109 TRP A O 1
ATOM 857 N N . LEU A 1 110 ? 5.468 -2.479 9.464 1.00 95.12 110 LEU A N 1
ATOM 858 C CA . LEU A 1 110 ? 6.016 -3.795 9.129 1.00 95.12 110 LEU A CA 1
ATOM 859 C C . LEU A 1 110 ? 7.472 -3.714 8.674 1.00 95.12 110 LEU A C 1
ATOM 861 O O . LEU A 1 110 ? 7.938 -2.685 8.176 1.00 95.12 110 LEU A O 1
ATOM 865 N N . ASN A 1 111 ? 8.166 -4.844 8.792 1.00 95.44 111 ASN A N 1
ATOM 866 C CA . ASN A 1 111 ? 9.328 -5.144 7.974 1.00 95.44 111 ASN A CA 1
ATOM 867 C C . ASN A 1 111 ? 8.822 -5.783 6.673 1.00 95.44 111 ASN A C 1
ATOM 869 O O . ASN A 1 111 ? 8.546 -6.981 6.627 1.00 95.44 111 ASN A O 1
ATOM 873 N N . GLN A 1 112 ? 8.629 -4.960 5.645 1.00 97.31 112 GLN A N 1
ATOM 874 C CA . GLN A 1 112 ? 8.052 -5.380 4.367 1.00 97.31 112 GLN A CA 1
ATOM 875 C C . GLN A 1 112 ? 9.062 -6.185 3.546 1.00 97.31 112 GLN A C 1
ATOM 877 O O . GLN A 1 112 ? 10.179 -5.726 3.311 1.00 97.31 112 GLN A O 1
ATOM 882 N N . ILE A 1 113 ? 8.666 -7.382 3.105 1.00 97.25 113 ILE A N 1
ATOM 883 C CA . ILE A 1 113 ? 9.558 -8.368 2.468 1.00 97.25 113 ILE A CA 1
ATOM 884 C C . ILE A 1 113 ? 9.038 -8.869 1.112 1.00 97.25 113 ILE A C 1
ATOM 886 O O . ILE A 1 113 ? 9.538 -9.866 0.595 1.00 97.25 113 ILE A O 1
ATOM 890 N N . HIS A 1 114 ? 8.050 -8.188 0.525 1.00 97.50 114 HIS A N 1
ATOM 891 C CA . HIS A 1 114 ? 7.432 -8.527 -0.765 1.00 97.50 114 HIS A CA 1
ATOM 892 C C . HIS A 1 114 ? 6.795 -9.934 -0.803 1.00 97.50 114 HIS A C 1
ATOM 894 O O . HIS A 1 114 ? 6.728 -10.593 -1.842 1.00 97.50 114 HIS A O 1
ATOM 900 N N . SER A 1 115 ? 6.314 -10.395 0.350 1.00 97.50 115 SER A N 1
ATOM 901 C CA . SER A 1 115 ? 5.584 -11.645 0.557 1.00 97.50 115 SER A CA 1
ATOM 902 C C . SER A 1 115 ? 4.062 -11.467 0.428 1.00 97.50 115 SER A C 1
ATOM 904 O O . SER A 1 115 ? 3.562 -10.416 0.038 1.00 97.50 115 SER A O 1
ATOM 906 N N . ASN A 1 116 ? 3.308 -12.511 0.782 1.00 97.50 116 ASN A N 1
ATOM 907 C CA . ASN A 1 116 ? 1.858 -12.472 0.995 1.00 97.50 116 ASN A CA 1
ATOM 908 C C . ASN A 1 116 ? 1.467 -12.682 2.473 1.00 97.50 116 ASN A C 1
ATOM 910 O O . ASN A 1 116 ? 0.317 -13.017 2.767 1.00 97.50 116 ASN A O 1
ATOM 914 N N . LYS A 1 117 ? 2.428 -12.560 3.400 1.00 97.94 117 LYS A N 1
ATOM 915 C CA . LYS A 1 117 ? 2.190 -12.776 4.830 1.00 97.94 117 LYS A CA 1
ATOM 916 C C . LYS A 1 117 ? 1.367 -11.625 5.402 1.00 97.94 117 LYS A C 1
ATOM 918 O O . LYS A 1 117 ? 1.637 -10.461 5.110 1.00 97.94 117 LYS A O 1
ATOM 923 N N . VAL A 1 118 ? 0.411 -11.977 6.257 1.00 96.69 118 VAL A N 1
ATOM 924 C CA . VAL A 1 118 ? -0.482 -11.045 6.951 1.00 96.69 118 VAL A CA 1
ATOM 925 C C . VAL A 1 118 ? -0.196 -11.128 8.447 1.00 96.69 118 VAL A C 1
ATOM 927 O O . VAL A 1 118 ? -0.124 -12.223 9.002 1.00 96.69 118 VAL A O 1
ATOM 930 N N . CYS A 1 119 ? -0.033 -9.980 9.091 1.00 94.75 119 CYS A N 1
ATOM 931 C CA . CYS A 1 119 ? 0.134 -9.841 10.531 1.00 94.75 119 CYS A CA 1
ATOM 932 C C . CYS A 1 119 ? -1.149 -9.247 11.132 1.00 94.75 119 CYS A C 1
ATOM 934 O O . CYS A 1 119 ? -1.628 -8.214 10.660 1.00 94.75 119 CYS A O 1
ATOM 936 N N . ARG A 1 120 ? -1.716 -9.884 12.163 1.00 93.56 120 ARG A N 1
ATOM 937 C CA . ARG A 1 120 ? -2.824 -9.309 12.937 1.00 93.56 120 ARG A CA 1
ATOM 938 C C . ARG A 1 120 ? -2.280 -8.600 14.170 1.00 93.56 120 ARG A C 1
ATOM 940 O O . ARG A 1 120 ? -1.630 -9.220 15.004 1.00 93.56 120 ARG A O 1
ATOM 947 N N . ILE A 1 121 ? -2.611 -7.321 14.304 1.00 90.44 121 ILE A N 1
ATOM 948 C CA . ILE A 1 121 ? -2.324 -6.543 15.510 1.00 90.44 121 ILE A CA 1
ATOM 949 C C . ILE A 1 121 ? -3.357 -6.882 16.585 1.00 90.44 121 ILE A C 1
ATOM 951 O O . ILE A 1 121 ? -4.558 -6.796 16.323 1.00 90.44 121 ILE A O 1
ATOM 955 N N . GLY A 1 122 ? -2.881 -7.220 17.787 1.00 81.56 122 GLY A N 1
ATOM 956 C CA . GLY A 1 122 ? -3.706 -7.631 18.929 1.00 81.56 122 GLY A CA 1
ATOM 957 C C . GLY A 1 122 ? -3.681 -9.135 19.218 1.00 81.56 122 GLY A C 1
ATOM 958 O O . GLY A 1 122 ? -4.093 -9.556 20.302 1.00 81.56 122 GLY A O 1
ATOM 959 N N . ASP A 1 123 ? -3.150 -9.948 18.299 1.00 74.62 123 ASP A N 1
ATOM 960 C CA . ASP A 1 123 ? -2.991 -11.384 18.513 1.00 74.62 123 ASP A CA 1
ATOM 961 C C . ASP A 1 123 ? -1.778 -11.665 19.409 1.00 74.62 123 ASP A C 1
ATOM 963 O O . ASP A 1 123 ? -0.622 -11.557 18.995 1.00 74.62 123 ASP A O 1
ATOM 967 N N . LYS A 1 124 ? -2.045 -12.167 20.623 1.00 55.09 124 LYS A N 1
ATOM 968 C CA . LYS A 1 124 ? -1.019 -12.582 21.604 1.00 55.09 124 LYS A CA 1
ATOM 969 C C . LYS A 1 124 ? 0.003 -13.586 21.048 1.00 55.09 124 LYS A C 1
ATOM 971 O O . LYS A 1 124 ? 1.088 -13.710 21.612 1.00 55.09 124 LYS A O 1
ATOM 976 N N . HIS A 1 125 ? -0.355 -14.306 19.978 1.00 47.69 125 HIS A N 1
ATOM 977 C CA . HIS A 1 125 ? 0.457 -15.331 19.312 1.00 47.69 125 HIS A CA 1
ATOM 978 C C . HIS A 1 125 ? 1.384 -14.803 18.201 1.00 47.69 125 HIS A C 1
ATOM 980 O O . HIS A 1 125 ? 2.334 -15.486 17.826 1.00 47.69 125 HIS A O 1
ATOM 986 N N . VAL A 1 126 ? 1.138 -13.591 17.696 1.00 49.44 126 VAL A N 1
ATOM 987 C CA . VAL A 1 126 ? 2.013 -12.902 16.729 1.00 49.44 126 VAL A CA 1
ATOM 988 C C . VAL A 1 126 ? 2.925 -11.908 17.459 1.00 49.44 126 VAL A C 1
ATOM 990 O O . VAL A 1 126 ? 4.087 -11.760 17.090 1.00 49.44 126 VAL A O 1
ATOM 993 N N . ASP A 1 127 ? 2.461 -11.381 18.597 1.00 45.06 127 ASP A N 1
ATOM 994 C CA . ASP A 1 127 ? 3.257 -10.624 19.576 1.00 45.06 127 ASP A CA 1
ATOM 995 C C . ASP A 1 127 ? 4.182 -11.510 20.446 1.00 45.06 127 ASP A C 1
ATOM 997 O O . ASP A 1 127 ? 4.886 -11.019 21.332 1.00 45.06 127 ASP A O 1
ATOM 1001 N N . SER A 1 128 ? 4.205 -12.836 20.233 1.00 38.03 128 SER A N 1
ATOM 1002 C CA . SER A 1 128 ? 4.989 -13.764 21.072 1.00 38.03 128 SER A CA 1
ATOM 1003 C C . SER A 1 128 ? 6.476 -13.823 20.744 1.00 38.03 128 SER A C 1
ATOM 1005 O O . SER A 1 128 ? 7.223 -14.419 21.521 1.00 38.03 128 SER A O 1
ATOM 1007 N N . SER A 1 129 ? 6.951 -13.152 19.687 1.00 36.28 129 SER A N 1
ATOM 1008 C CA . SER A 1 129 ? 8.340 -12.675 19.678 1.00 36.28 129 SER A CA 1
ATOM 1009 C C . SER A 1 129 ? 8.461 -11.429 20.569 1.00 36.28 129 SER A C 1
ATOM 1011 O O . SER A 1 129 ? 8.784 -10.337 20.116 1.00 36.28 129 SER A O 1
ATOM 1013 N N . ALA A 1 130 ? 8.190 -11.675 21.851 1.00 35.50 130 ALA A N 1
ATOM 1014 C CA . ALA A 1 130 ? 8.716 -11.032 23.042 1.00 35.50 130 ALA A CA 1
ATOM 1015 C C . ALA A 1 130 ? 8.451 -9.530 23.276 1.00 35.50 130 ALA A C 1
ATOM 1017 O O . ALA A 1 130 ? 9.225 -8.661 22.886 1.00 35.50 130 ALA A O 1
ATOM 1018 N N . ALA A 1 131 ? 7.477 -9.320 24.171 1.00 36.16 131 ALA A N 1
ATOM 1019 C CA . ALA A 1 131 ? 7.231 -8.155 25.019 1.00 36.16 131 ALA A CA 1
ATOM 1020 C C . ALA A 1 131 ? 6.590 -6.949 24.328 1.00 36.16 131 ALA A C 1
ATOM 1022 O O . ALA A 1 131 ? 6.903 -6.612 23.194 1.00 36.16 131 ALA A O 1
ATOM 1023 N N . SER A 1 132 ? 5.801 -6.200 25.106 1.00 43.22 132 SER A N 1
ATOM 1024 C CA . SER A 1 132 ? 5.372 -4.806 24.872 1.00 43.22 132 SER A CA 1
ATOM 1025 C C . SER A 1 132 ? 6.521 -3.817 24.548 1.00 43.22 132 SER A C 1
ATOM 1027 O O . SER A 1 132 ? 6.319 -2.608 24.585 1.00 43.22 132 SER A O 1
ATOM 1029 N N . LEU A 1 133 ? 7.729 -4.326 24.285 1.00 41.06 133 LEU A N 1
ATOM 1030 C CA . LEU A 1 133 ? 9.002 -3.658 24.063 1.00 41.06 133 LEU A CA 1
ATOM 1031 C C . LEU A 1 133 ? 9.743 -4.186 22.813 1.00 41.06 133 LEU A C 1
ATOM 1033 O O . LEU A 1 133 ? 10.874 -3.758 22.587 1.00 41.06 133 LEU A O 1
ATOM 1037 N N . SER A 1 134 ? 9.177 -5.105 22.009 1.00 51.78 134 SER A N 1
ATOM 1038 C CA . SER A 1 134 ? 9.821 -5.497 20.745 1.00 51.78 134 SER A CA 1
ATOM 1039 C C . SER A 1 134 ? 9.845 -4.303 19.791 1.00 51.78 134 SER A C 1
ATOM 1041 O O . SER A 1 134 ? 8.832 -3.909 19.218 1.00 51.78 134 SER A O 1
ATOM 1043 N N . LEU A 1 135 ? 11.030 -3.717 19.626 1.00 62.25 135 LEU A N 1
ATOM 1044 C CA . LEU A 1 135 ? 11.288 -2.627 18.683 1.00 62.25 135 LEU A CA 1
ATOM 1045 C C . LEU A 1 135 ? 11.387 -3.117 17.229 1.00 62.25 135 LEU A C 1
ATOM 1047 O O . LEU A 1 135 ? 11.601 -2.303 16.333 1.00 62.25 135 LEU A O 1
ATOM 1051 N N . VAL A 1 136 ? 11.273 -4.430 16.986 1.00 76.50 136 VAL A N 1
ATOM 1052 C CA . VAL A 1 136 ? 11.432 -5.032 15.659 1.00 76.50 136 VAL A CA 1
ATOM 1053 C C . VAL A 1 136 ? 10.056 -5.313 15.052 1.00 76.50 136 VAL A C 1
ATOM 1055 O O . VAL A 1 136 ? 9.335 -6.176 15.555 1.00 76.50 136 VAL A O 1
ATOM 1058 N N . PRO A 1 137 ? 9.687 -4.631 13.954 1.00 85.69 137 PRO A N 1
ATOM 1059 C CA . PRO A 1 137 ? 8.444 -4.901 13.243 1.00 85.69 137 PRO A CA 1
ATOM 1060 C C . PRO A 1 137 ? 8.362 -6.338 12.712 1.00 85.69 137 PRO A C 1
ATOM 1062 O O . PRO A 1 137 ? 9.357 -6.899 12.242 1.00 85.69 137 PRO A O 1
ATOM 1065 N N . ALA A 1 138 ? 7.158 -6.914 12.706 1.00 90.31 138 ALA A N 1
ATOM 1066 C CA . ALA A 1 138 ? 6.916 -8.227 12.114 1.00 90.31 138 ALA A CA 1
ATOM 1067 C C . ALA A 1 138 ? 7.281 -8.245 10.617 1.00 90.31 138 ALA A C 1
ATOM 1069 O O . ALA A 1 138 ? 7.052 -7.272 9.895 1.00 90.31 138 ALA A O 1
ATOM 1070 N N . SER A 1 139 ? 7.830 -9.367 10.140 1.00 94.69 139 SER A N 1
ATOM 1071 C CA . SER A 1 139 ? 8.147 -9.553 8.717 1.00 94.69 139 SER A CA 1
ATOM 1072 C C . SER A 1 139 ? 6.925 -10.053 7.951 1.00 94.69 139 SER A C 1
ATOM 1074 O O . SER A 1 139 ? 6.604 -11.245 7.984 1.00 94.69 139 SER A O 1
ATOM 1076 N N . ALA A 1 140 ? 6.237 -9.129 7.291 1.00 97.06 140 ALA A N 1
ATOM 1077 C CA . ALA A 1 140 ? 4.997 -9.356 6.560 1.00 97.06 140 ALA A CA 1
ATOM 1078 C C . ALA A 1 140 ? 4.768 -8.227 5.547 1.00 97.06 140 ALA A C 1
ATOM 1080 O O . ALA A 1 140 ? 5.508 -7.247 5.530 1.00 97.06 140 ALA A O 1
ATOM 1081 N N . ASP A 1 141 ? 3.712 -8.334 4.743 1.00 98.56 141 ASP A N 1
ATOM 1082 C CA . ASP A 1 141 ? 3.354 -7.316 3.746 1.00 98.56 141 ASP A CA 1
ATOM 1083 C C . ASP A 1 141 ? 1.892 -6.874 3.852 1.00 98.56 141 ASP A C 1
ATOM 1085 O O . ASP A 1 141 ? 1.430 -6.060 3.061 1.00 98.56 141 ASP A O 1
ATOM 1089 N N . ALA A 1 142 ? 1.165 -7.357 4.858 1.00 98.62 142 ALA A N 1
ATOM 1090 C CA . ALA A 1 142 ? -0.132 -6.816 5.220 1.00 98.62 142 ALA A CA 1
ATOM 1091 C C . ALA A 1 142 ? -0.349 -6.818 6.735 1.00 98.62 142 ALA A C 1
ATOM 1093 O O . ALA A 1 142 ? 0.124 -7.707 7.446 1.00 98.62 142 ALA A O 1
ATOM 1094 N N . LEU A 1 143 ? -1.087 -5.820 7.209 1.00 97.38 143 LEU A N 1
ATOM 1095 C CA . LEU A 1 143 ? -1.573 -5.677 8.576 1.00 97.38 143 LEU A CA 1
ATOM 1096 C C . LEU A 1 143 ? -3.095 -5.800 8.590 1.00 97.38 143 LEU A C 1
ATOM 1098 O O . LEU A 1 143 ? -3.748 -5.281 7.687 1.00 97.38 143 LEU A O 1
ATOM 1102 N N . VAL A 1 144 ? -3.658 -6.405 9.635 1.00 97.56 144 VAL A N 1
ATOM 1103 C CA . VAL A 1 144 ? -5.097 -6.354 9.944 1.00 97.56 144 VAL A CA 1
ATOM 1104 C C . VAL A 1 144 ? -5.319 -6.063 11.426 1.00 97.56 144 VAL A C 1
ATOM 1106 O O . VAL A 1 144 ? -4.531 -6.494 12.268 1.00 97.56 144 VAL A O 1
ATOM 1109 N N . THR A 1 145 ? -6.396 -5.359 11.769 1.00 94.75 145 THR A N 1
ATOM 1110 C CA . THR A 1 145 ? -6.825 -5.200 13.167 1.00 94.75 145 THR A CA 1
ATOM 1111 C C . THR A 1 145 ? -8.303 -4.836 13.275 1.00 94.75 145 THR A C 1
ATOM 1113 O O . THR A 1 145 ? -8.884 -4.250 12.361 1.00 94.75 145 THR A O 1
ATOM 1116 N N . ASP A 1 146 ? -8.896 -5.169 14.413 1.00 92.62 146 ASP A N 1
ATOM 1117 C CA . ASP A 1 146 ? -10.199 -4.709 14.891 1.00 92.62 146 ASP A CA 1
ATOM 1118 C C . ASP A 1 146 ? -10.070 -3.761 16.102 1.00 92.62 146 ASP A C 1
ATOM 1120 O O . ASP A 1 146 ? -11.071 -3.276 16.626 1.00 92.62 146 ASP A O 1
ATOM 1124 N N . LEU A 1 147 ? -8.848 -3.457 16.556 1.00 91.56 147 LEU A N 1
ATOM 1125 C CA . LEU A 1 147 ? -8.620 -2.630 17.738 1.00 91.56 147 LEU A CA 1
ATOM 1126 C C . LEU A 1 147 ? -8.853 -1.138 17.446 1.00 91.56 147 LEU A C 1
ATOM 1128 O O . LEU A 1 147 ? -8.317 -0.605 16.470 1.00 91.56 147 LEU A O 1
ATOM 1132 N N . PRO A 1 148 ? -9.617 -0.411 18.287 1.00 91.31 148 PRO A N 1
ATOM 1133 C CA . PRO A 1 148 ? -9.841 1.023 18.104 1.00 91.31 148 PRO A CA 1
ATOM 1134 C C . PRO A 1 148 ? -8.569 1.832 18.323 1.00 91.31 148 PRO A C 1
ATOM 1136 O O . PRO A 1 148 ? -7.671 1.431 19.072 1.00 91.31 148 PRO A O 1
ATOM 1139 N N . GLN A 1 149 ? -8.538 3.020 17.718 1.00 92.00 149 GLN A N 1
ATOM 1140 C CA . GLN A 1 149 ? -7.460 4.006 17.843 1.00 92.00 149 GLN A CA 1
ATOM 1141 C C . GLN A 1 149 ? -6.093 3.467 17.424 1.00 92.00 149 GLN A C 1
ATOM 1143 O O . GLN A 1 149 ? -5.059 3.938 17.903 1.00 92.00 149 GLN A O 1
ATOM 1148 N N . GLN A 1 150 ? -6.082 2.466 16.548 1.00 93.06 150 GLN A N 1
ATOM 1149 C CA . GLN A 1 150 ? -4.873 1.960 15.922 1.00 93.06 150 GLN A CA 1
ATOM 1150 C C . GLN A 1 150 ? -4.819 2.460 14.484 1.00 93.06 150 GLN A C 1
ATOM 1152 O O . GLN A 1 150 ? -5.822 2.424 13.765 1.00 93.06 150 GLN A O 1
ATOM 1157 N N . ALA A 1 151 ? -3.639 2.912 14.073 1.00 97.00 151 ALA A N 1
ATOM 1158 C CA . ALA A 1 151 ? -3.330 3.181 12.682 1.00 97.00 151 ALA A CA 1
ATOM 1159 C C . ALA A 1 151 ? -2.468 2.048 12.115 1.00 97.00 151 ALA A C 1
ATOM 1161 O O . ALA A 1 151 ? -1.539 1.584 12.774 1.00 97.00 151 ALA A O 1
ATOM 1162 N N . LEU A 1 152 ? -2.757 1.613 10.893 1.00 98.44 152 LEU A N 1
ATOM 1163 C CA . LEU A 1 152 ? -1.938 0.671 10.136 1.00 98.44 152 LEU A CA 1
ATOM 1164 C C . LEU A 1 152 ? -1.254 1.435 9.006 1.00 98.44 152 LEU A C 1
ATOM 1166 O O . LEU A 1 152 ? -1.935 2.130 8.251 1.00 98.44 152 LEU A O 1
ATOM 1170 N N . ALA A 1 153 ? 0.067 1.307 8.885 1.00 98.06 153 ALA A N 1
ATOM 1171 C CA . ALA A 1 153 ? 0.846 1.995 7.864 1.00 98.06 153 ALA A CA 1
ATOM 1172 C C . ALA A 1 153 ? 1.615 1.009 6.981 1.00 98.06 153 ALA A C 1
ATOM 1174 O O . ALA A 1 153 ? 2.325 0.126 7.469 1.00 98.06 153 ALA A O 1
ATOM 1175 N N . ILE A 1 154 ? 1.519 1.211 5.668 1.00 98.12 154 ILE A N 1
ATOM 1176 C CA . ILE A 1 154 ? 2.338 0.523 4.672 1.00 98.12 154 ILE A CA 1
ATOM 1177 C C . ILE A 1 154 ? 3.224 1.536 3.976 1.00 98.12 154 ILE A C 1
ATOM 1179 O O . ILE A 1 154 ? 2.729 2.509 3.412 1.00 98.12 154 ILE A O 1
ATOM 1183 N N . MET A 1 155 ? 4.533 1.288 4.006 1.00 98.38 155 MET A N 1
ATOM 1184 C CA . MET A 1 155 ? 5.516 2.166 3.390 1.00 98.38 155 MET A CA 1
ATOM 1185 C C . MET A 1 155 ? 5.732 1.799 1.927 1.00 98.38 155 MET A C 1
ATOM 1187 O O . MET A 1 155 ? 5.885 0.624 1.595 1.00 98.38 155 MET A O 1
ATOM 1191 N N . THR A 1 156 ? 5.818 2.792 1.049 1.00 98.06 156 THR A N 1
ATOM 1192 C CA . THR A 1 156 ? 6.082 2.569 -0.375 1.00 98.06 156 THR A CA 1
ATOM 1193 C C . THR A 1 156 ? 7.055 3.591 -0.948 1.00 98.06 156 THR A C 1
ATOM 1195 O O . THR A 1 156 ? 7.301 4.665 -0.397 1.00 98.06 156 THR A O 1
ATOM 1198 N N . ALA A 1 157 ? 7.646 3.194 -2.068 1.00 96.88 157 ALA A N 1
ATOM 1199 C CA . ALA A 1 157 ? 8.225 4.050 -3.089 1.00 96.88 157 ALA A CA 1
ATOM 1200 C C . ALA A 1 157 ? 8.067 3.260 -4.393 1.00 96.88 157 ALA A C 1
ATOM 1202 O O . ALA A 1 157 ? 8.948 2.475 -4.723 1.00 96.88 157 ALA A O 1
ATOM 1203 N N . ASP A 1 158 ? 6.909 3.412 -5.049 1.00 98.00 158 ASP A N 1
ATOM 1204 C CA . ASP A 1 158 ? 6.434 2.732 -6.276 1.00 98.00 158 ASP A CA 1
ATOM 1205 C C . ASP A 1 158 ? 5.481 1.537 -6.113 1.00 98.00 158 ASP A C 1
ATOM 1207 O O . ASP A 1 158 ? 4.509 1.473 -6.863 1.00 98.00 158 ASP A O 1
ATOM 1211 N N . CYS A 1 159 ? 5.692 0.612 -5.167 1.00 98.50 159 CYS A N 1
ATOM 1212 C CA . CYS A 1 159 ? 4.743 -0.497 -4.941 1.00 98.50 159 CYS A CA 1
ATOM 1213 C C . CYS A 1 159 ? 3.324 0.017 -4.644 1.00 98.50 159 CYS A C 1
ATOM 1215 O O . CYS A 1 159 ? 3.186 1.108 -4.100 1.00 98.50 159 CYS A O 1
ATOM 1217 N N . VAL A 1 160 ? 2.286 -0.775 -4.944 1.00 98.50 160 VAL A N 1
ATOM 1218 C CA . VAL A 1 160 ? 0.876 -0.385 -4.762 1.00 98.50 160 VAL A CA 1
ATOM 1219 C C . VAL A 1 160 ? 0.490 -0.497 -3.281 1.00 98.50 160 VAL A C 1
ATOM 1221 O O . VAL A 1 160 ? 0.441 -1.615 -2.762 1.00 98.50 160 VAL A O 1
ATOM 1224 N N . PRO A 1 161 ? 0.218 0.605 -2.559 1.00 98.56 161 PRO A N 1
ATOM 1225 C CA . PRO A 1 161 ? -0.335 0.514 -1.220 1.00 98.56 161 PRO A CA 1
ATOM 1226 C C . PRO A 1 161 ? -1.864 0.455 -1.288 1.00 98.56 161 PRO A C 1
ATOM 1228 O O . PRO A 1 161 ? -2.492 1.214 -2.028 1.00 98.56 161 PRO A O 1
ATOM 1231 N N . ILE A 1 162 ? -2.466 -0.428 -0.495 1.00 98.69 162 ILE A N 1
ATOM 1232 C CA . ILE A 1 162 ? -3.922 -0.602 -0.434 1.00 98.69 162 ILE A CA 1
ATOM 1233 C C . ILE A 1 162 ? -4.342 -0.605 1.029 1.00 98.69 162 ILE A C 1
ATOM 1235 O O . ILE A 1 162 ? -3.713 -1.277 1.840 1.00 98.69 162 ILE A O 1
ATOM 1239 N N . VAL A 1 163 ? -5.415 0.093 1.381 1.00 98.69 163 VAL A N 1
ATOM 1240 C CA . VAL A 1 163 ? -6.058 -0.065 2.693 1.00 98.69 163 VAL A CA 1
ATOM 1241 C C . VAL A 1 163 ? -7.487 -0.542 2.526 1.00 98.69 163 VAL A C 1
ATOM 1243 O O . VAL A 1 163 ? -8.144 -0.168 1.558 1.00 98.69 163 VAL A O 1
ATOM 1246 N N . LEU A 1 164 ? -7.947 -1.379 3.454 1.00 98.38 164 LEU A N 1
ATOM 1247 C CA . LEU A 1 164 ? -9.287 -1.958 3.451 1.00 98.38 164 LEU A CA 1
ATOM 1248 C C . LEU A 1 164 ? -10.038 -1.600 4.730 1.00 98.38 164 LEU A C 1
ATOM 1250 O O . LEU A 1 164 ? -9.435 -1.558 5.802 1.00 98.38 164 LEU A O 1
ATOM 1254 N N . HIS A 1 165 ? -11.353 -1.453 4.627 1.00 97.06 165 HIS A N 1
ATOM 1255 C CA . HIS A 1 165 ? -12.267 -1.350 5.759 1.00 97.06 165 HIS A CA 1
ATOM 1256 C C . HIS A 1 165 ? -13.453 -2.300 5.552 1.00 97.06 165 HIS A C 1
ATOM 1258 O O . HIS A 1 165 ? -14.165 -2.201 4.557 1.00 97.06 165 HIS A O 1
ATOM 1264 N N . ASP A 1 166 ? -13.667 -3.242 6.475 1.00 95.44 166 ASP A N 1
ATOM 1265 C CA . ASP A 1 166 ? -14.899 -4.040 6.521 1.00 95.44 166 ASP A CA 1
ATOM 1266 C C . ASP A 1 166 ? -15.900 -3.339 7.452 1.00 95.44 166 ASP A C 1
ATOM 1268 O O . ASP A 1 166 ? -15.755 -3.460 8.674 1.00 95.44 166 ASP A O 1
ATOM 1272 N N . PRO A 1 167 ? -16.935 -2.653 6.925 1.00 90.69 167 PRO A N 1
ATOM 1273 C CA . PRO A 1 167 ? -17.906 -1.931 7.748 1.00 90.69 167 PRO A CA 1
ATOM 1274 C C . PRO A 1 167 ? -18.766 -2.851 8.624 1.00 90.69 167 PRO A C 1
ATOM 1276 O O . PRO A 1 167 ? -19.328 -2.405 9.623 1.00 90.69 167 PRO A O 1
ATOM 1279 N N . THR A 1 168 ? -18.860 -4.144 8.295 1.00 89.00 168 THR A N 1
ATOM 1280 C CA . THR A 1 168 ? -19.645 -5.104 9.083 1.00 89.00 168 THR A CA 1
ATOM 1281 C C . THR A 1 168 ? -18.899 -5.536 10.334 1.00 89.00 168 THR A C 1
ATOM 1283 O O . THR A 1 168 ? -19.488 -5.614 11.407 1.00 89.00 168 THR A O 1
ATOM 1286 N N . THR A 1 169 ? -17.605 -5.836 10.205 1.00 89.94 169 THR A N 1
ATOM 1287 C CA . THR A 1 169 ? -16.782 -6.277 11.344 1.00 89.94 169 THR A CA 1
ATOM 1288 C C . THR A 1 169 ? -15.967 -5.150 11.964 1.00 89.94 169 THR A C 1
ATOM 1290 O O . THR A 1 169 ? -15.255 -5.390 12.931 1.00 89.94 169 THR A O 1
ATOM 1293 N N . ARG A 1 170 ? -16.024 -3.944 11.384 1.00 92.69 170 ARG A N 1
ATOM 1294 C CA . ARG A 1 170 ? -15.210 -2.770 11.739 1.00 92.69 170 ARG A CA 1
ATOM 1295 C C . ARG A 1 170 ? -13.709 -3.050 11.716 1.00 92.69 170 ARG A C 1
ATOM 1297 O O . ARG A 1 170 ? -12.952 -2.450 12.472 1.00 92.69 170 ARG A O 1
ATOM 1304 N N . GLN A 1 171 ? -13.283 -3.986 10.876 1.00 95.88 171 GLN A N 1
ATOM 1305 C CA . GLN A 1 171 ? -11.872 -4.326 10.744 1.00 95.88 171 GLN A CA 1
ATOM 1306 C C . GLN A 1 171 ? -11.237 -3.424 9.696 1.00 95.88 171 GLN A C 1
ATOM 1308 O O . GLN A 1 171 ? -11.871 -3.103 8.691 1.00 95.88 171 GLN A O 1
ATOM 1313 N N . ILE A 1 172 ? -9.976 -3.074 9.909 1.00 98.06 172 ILE A N 1
ATOM 1314 C CA . ILE A 1 172 ? -9.156 -2.376 8.922 1.00 98.06 172 ILE A CA 1
ATOM 1315 C C . ILE A 1 172 ? -7.968 -3.243 8.511 1.00 98.06 172 ILE A C 1
ATOM 1317 O O . ILE A 1 172 ? -7.503 -4.090 9.281 1.00 98.06 172 ILE A O 1
ATOM 1321 N N . ALA A 1 173 ? -7.465 -3.015 7.302 1.00 98.69 173 ALA A N 1
ATOM 1322 C CA . ALA A 1 173 ? -6.239 -3.623 6.810 1.00 98.69 173 ALA A CA 1
ATOM 1323 C C . ALA A 1 173 ? -5.381 -2.620 6.041 1.00 98.69 173 ALA A C 1
ATOM 1325 O O . ALA A 1 173 ? -5.910 -1.694 5.434 1.00 98.69 173 ALA A O 1
ATOM 1326 N N . ALA A 1 174 ? -4.072 -2.849 6.011 1.00 98.75 174 ALA A N 1
ATOM 1327 C CA . ALA A 1 174 ? -3.142 -2.139 5.138 1.00 98.75 174 ALA A CA 1
ATOM 1328 C C . ALA A 1 174 ? -2.237 -3.156 4.435 1.00 98.75 174 ALA A C 1
ATOM 1330 O O . ALA A 1 174 ? -1.732 -4.070 5.080 1.00 98.75 174 ALA A O 1
ATOM 1331 N N . ILE A 1 175 ? -2.057 -3.021 3.123 1.00 98.88 175 ILE A N 1
ATOM 1332 C CA . ILE A 1 175 ? -1.423 -4.004 2.241 1.00 98.88 175 ILE A CA 1
ATOM 1333 C C . ILE A 1 175 ? -0.339 -3.332 1.398 1.00 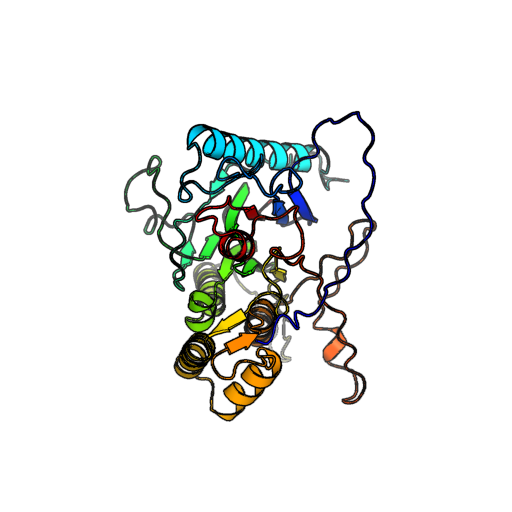98.88 175 ILE A C 1
ATOM 1335 O O . ILE A 1 175 ? -0.580 -2.329 0.727 1.00 98.88 175 ILE A O 1
ATOM 1339 N N . HIS A 1 176 ? 0.844 -3.934 1.396 1.00 98.81 176 HIS A N 1
ATOM 1340 C CA . HIS A 1 176 ? 1.937 -3.659 0.479 1.00 98.81 176 HIS A CA 1
ATOM 1341 C C . HIS A 1 176 ? 1.878 -4.623 -0.705 1.00 98.81 176 HIS A C 1
ATOM 1343 O O . HIS A 1 176 ? 2.177 -5.810 -0.578 1.00 98.81 176 HIS A O 1
ATOM 1349 N N . ALA A 1 177 ? 1.511 -4.110 -1.875 1.00 98.12 177 ALA A N 1
ATOM 1350 C CA . ALA A 1 177 ? 1.340 -4.902 -3.083 1.00 98.12 177 ALA A CA 1
ATOM 1351 C C . ALA A 1 177 ? 2.371 -4.507 -4.156 1.00 98.12 177 ALA A C 1
ATOM 1353 O O . ALA A 1 177 ? 2.086 -3.789 -5.113 1.00 98.12 177 ALA A O 1
ATOM 1354 N N . GLY A 1 178 ? 3.603 -4.999 -3.998 1.00 97.56 178 GLY A N 1
ATOM 1355 C CA . GLY A 1 178 ? 4.558 -5.091 -5.109 1.00 97.56 178 GLY A CA 1
ATOM 1356 C C . GLY A 1 178 ? 4.207 -6.243 -6.060 1.00 97.56 178 GLY A C 1
ATOM 1357 O O . GLY A 1 178 ? 3.343 -7.067 -5.749 1.00 97.56 178 GLY A O 1
ATOM 1358 N N . TRP A 1 179 ? 4.908 -6.357 -7.193 1.00 98.19 179 TRP A N 1
ATOM 1359 C CA . TRP A 1 179 ? 4.626 -7.400 -8.194 1.00 98.19 179 TRP A CA 1
ATOM 1360 C C . TRP A 1 179 ? 4.671 -8.825 -7.605 1.00 98.19 179 TRP A C 1
ATOM 1362 O O . TRP A 1 179 ? 3.784 -9.628 -7.879 1.00 98.19 179 TRP A O 1
ATOM 1372 N N . GLN A 1 180 ? 5.630 -9.116 -6.716 1.00 98.31 180 GLN A N 1
ATOM 1373 C CA . GLN A 1 180 ? 5.727 -10.411 -6.023 1.00 98.31 180 GLN A CA 1
ATOM 1374 C C . GLN A 1 180 ? 4.550 -10.641 -5.070 1.00 98.31 180 GLN A C 1
ATOM 1376 O O . GLN A 1 180 ? 3.997 -11.735 -5.028 1.00 98.31 180 GLN A O 1
ATOM 1381 N N . GLY A 1 181 ? 4.138 -9.616 -4.320 1.00 97.94 181 GLY A N 1
ATOM 1382 C CA . GLY A 1 181 ? 2.993 -9.707 -3.411 1.00 97.94 181 GLY A CA 1
ATOM 1383 C C . GLY A 1 181 ? 1.687 -9.965 -4.166 1.00 97.94 181 GLY A C 1
ATOM 1384 O O . GLY A 1 181 ? 0.893 -10.813 -3.755 1.00 97.94 181 GLY A O 1
ATOM 1385 N N . LEU A 1 182 ? 1.492 -9.291 -5.304 1.00 98.12 182 LEU A N 1
ATOM 1386 C CA . LEU A 1 182 ? 0.336 -9.484 -6.186 1.00 98.12 182 LEU A CA 1
ATOM 1387 C C . LEU A 1 182 ? 0.326 -10.869 -6.837 1.00 98.12 182 LEU A C 1
ATOM 1389 O O . LEU A 1 182 ? -0.725 -11.513 -6.868 1.00 98.12 182 LEU A O 1
ATOM 1393 N N . ALA A 1 183 ? 1.482 -11.353 -7.297 1.00 97.31 183 ALA A N 1
ATOM 1394 C CA . ALA A 1 183 ? 1.635 -12.711 -7.815 1.00 97.31 183 ALA A CA 1
ATOM 1395 C C . ALA A 1 183 ? 1.295 -13.755 -6.735 1.00 97.31 183 ALA A C 1
ATOM 1397 O O . ALA A 1 183 ? 0.504 -14.666 -6.972 1.00 97.31 183 ALA A O 1
ATOM 1398 N N . ASN A 1 184 ? 1.789 -13.545 -5.510 1.00 96.44 184 ASN A N 1
ATOM 1399 C CA . ASN A 1 184 ? 1.587 -14.430 -4.361 1.00 96.44 184 ASN A CA 1
ATOM 1400 C C . ASN A 1 184 ? 0.209 -14.278 -3.681 1.00 96.44 184 ASN A C 1
ATOM 1402 O O . ASN A 1 184 ? -0.082 -14.984 -2.711 1.00 96.44 184 ASN A O 1
ATOM 1406 N N . GLY A 1 185 ? -0.654 -13.370 -4.146 1.00 97.06 185 GLY A N 1
ATOM 1407 C CA . GLY A 1 185 ? -2.020 -13.207 -3.641 1.00 97.06 185 GLY A CA 1
ATOM 1408 C C . GLY A 1 185 ? -2.129 -12.537 -2.267 1.00 97.06 185 GLY A C 1
ATOM 1409 O O . GLY A 1 185 ? -2.969 -12.937 -1.461 1.00 97.06 185 GLY A O 1
ATOM 1410 N N . VAL A 1 186 ? -1.308 -11.518 -1.983 1.00 98.69 186 VAL A N 1
ATOM 1411 C CA . VAL A 1 186 ? -1.360 -10.756 -0.717 1.00 98.69 186 VAL A CA 1
ATOM 1412 C C . VAL A 1 186 ? -2.751 -10.165 -0.432 1.00 98.69 186 VAL A C 1
ATOM 1414 O O . VAL A 1 186 ? -3.210 -10.199 0.710 1.00 98.69 186 VAL A O 1
ATOM 1417 N N . ILE A 1 187 ? -3.474 -9.712 -1.464 1.00 98.44 187 ILE A N 1
ATOM 1418 C CA . ILE A 1 187 ? -4.844 -9.187 -1.337 1.00 98.44 187 ILE A CA 1
ATOM 1419 C C . ILE A 1 187 ? -5.805 -10.292 -0.876 1.00 98.44 187 ILE A C 1
ATOM 1421 O O . ILE A 1 187 ? -6.490 -10.136 0.135 1.00 98.44 187 ILE A O 1
ATOM 1425 N N . ALA A 1 188 ? -5.791 -11.448 -1.546 1.00 97.06 188 ALA A N 1
ATOM 1426 C CA . ALA A 1 188 ? -6.626 -12.596 -1.186 1.00 97.06 188 ALA A CA 1
ATOM 1427 C C . ALA A 1 188 ? -6.316 -13.127 0.224 1.00 97.06 188 ALA A C 1
ATOM 1429 O O . ALA A 1 188 ? -7.228 -13.443 0.989 1.00 97.06 188 ALA A O 1
ATOM 1430 N N . LYS A 1 189 ? -5.033 -13.180 0.609 1.00 97.81 189 LYS A N 1
ATOM 1431 C CA . LYS A 1 189 ? -4.618 -13.564 1.968 1.00 97.81 189 LYS A CA 1
ATOM 1432 C C . LYS A 1 189 ? -5.124 -12.583 3.024 1.00 97.81 189 LYS A C 1
ATOM 1434 O O . LYS A 1 189 ? -5.583 -13.016 4.079 1.00 97.81 189 LYS A O 1
ATOM 1439 N N . THR A 1 190 ? -5.089 -11.286 2.730 1.00 98.38 190 THR A N 1
ATOM 1440 C CA . THR A 1 190 ? -5.584 -10.246 3.642 1.00 98.38 190 THR A CA 1
ATOM 1441 C C . THR A 1 190 ? -7.102 -10.328 3.797 1.00 98.38 190 THR A C 1
ATOM 1443 O O . THR A 1 190 ? -7.608 -10.331 4.917 1.00 98.38 190 THR A O 1
ATOM 1446 N N . TYR A 1 191 ? -7.832 -10.505 2.693 1.00 96.44 191 TYR A N 1
ATOM 1447 C CA . TYR A 1 191 ? -9.279 -10.732 2.711 1.00 96.44 191 TYR A CA 1
ATOM 1448 C C . TYR A 1 191 ? -9.670 -11.966 3.539 1.00 96.44 191 TYR A C 1
ATOM 1450 O O . TYR A 1 191 ? -10.608 -11.918 4.342 1.00 96.44 191 TYR A O 1
ATOM 1458 N N . ALA A 1 192 ? -8.924 -13.067 3.399 1.00 94.88 192 ALA A N 1
ATOM 1459 C CA . ALA A 1 192 ? -9.137 -14.265 4.203 1.00 94.88 192 ALA A CA 1
ATOM 1460 C C . ALA A 1 192 ? -8.917 -13.999 5.704 1.00 94.88 192 ALA A C 1
ATOM 1462 O O . ALA A 1 192 ? -9.716 -14.459 6.517 1.00 94.88 192 ALA A O 1
ATOM 1463 N N . ALA A 1 193 ? -7.895 -13.221 6.078 1.00 93.50 193 ALA A N 1
ATOM 1464 C CA . ALA A 1 193 ? -7.627 -12.861 7.474 1.00 93.50 193 ALA A CA 1
ATOM 1465 C C . ALA A 1 193 ? -8.755 -12.012 8.098 1.00 93.50 193 ALA A C 1
ATOM 1467 O O . ALA A 1 193 ? -9.147 -12.250 9.247 1.00 93.50 193 ALA A O 1
ATOM 1468 N N . LEU A 1 194 ? -9.326 -11.074 7.332 1.00 91.31 194 LEU A N 1
ATOM 1469 C CA . LEU A 1 194 ? -10.518 -10.318 7.739 1.00 91.31 194 LEU A CA 1
ATOM 1470 C C . LEU A 1 194 ? -11.730 -11.251 7.917 1.00 91.31 194 LEU A C 1
ATOM 1472 O O . LEU A 1 194 ? -12.429 -11.196 8.931 1.00 91.31 194 LEU A O 1
ATOM 1476 N N . SER A 1 195 ? -11.941 -12.167 6.968 1.00 84.50 195 SER A N 1
ATOM 1477 C CA . SER A 1 195 ? -13.099 -13.072 6.942 1.00 84.50 195 SER A CA 1
ATOM 1478 C C . SER A 1 195 ? -13.074 -14.146 8.036 1.00 84.50 195 SER A C 1
ATOM 1480 O O . SER A 1 195 ? -14.107 -14.441 8.637 1.00 84.50 195 SER A O 1
ATOM 1482 N N . GLN A 1 196 ? -11.909 -14.731 8.329 1.00 77.94 196 GLN A N 1
ATOM 1483 C CA . GLN A 1 196 ? -11.761 -15.777 9.350 1.00 77.94 196 GLN A CA 1
ATOM 1484 C C . GLN A 1 196 ? -12.105 -15.270 10.756 1.00 77.94 196 GLN A C 1
ATOM 1486 O O . GLN A 1 196 ? -12.749 -15.972 11.532 1.00 77.94 196 GLN A O 1
ATOM 1491 N N . HIS A 1 197 ? -11.746 -14.027 11.069 1.00 67.25 197 HIS A N 1
ATOM 1492 C CA . HIS A 1 197 ? -12.060 -13.406 12.357 1.00 67.25 197 HIS A CA 1
ATOM 1493 C C . HIS A 1 197 ? -13.544 -13.102 12.524 1.00 67.25 197 HIS A C 1
ATOM 1495 O O . HIS A 1 197 ? -14.112 -13.307 13.595 1.00 67.25 197 HIS A O 1
ATOM 1501 N N . ALA A 1 198 ? -14.204 -12.707 11.432 1.00 63.28 198 ALA A N 1
ATOM 1502 C CA . ALA A 1 198 ? -15.649 -12.525 11.409 1.00 63.28 198 ALA A CA 1
ATOM 1503 C C . ALA A 1 198 ? -16.400 -13.798 11.839 1.00 63.28 198 ALA A C 1
ATOM 1505 O O . ALA A 1 198 ? -17.474 -13.715 12.425 1.00 63.28 198 ALA A O 1
ATOM 1506 N N . LEU A 1 199 ? -15.848 -14.980 11.542 1.00 60.72 199 LEU A N 1
ATOM 1507 C CA . LEU A 1 199 ? -16.424 -16.269 11.930 1.00 60.72 199 LEU A CA 1
ATOM 1508 C C . LEU A 1 199 ? -16.142 -16.620 13.398 1.00 60.72 199 LEU A C 1
ATOM 1510 O O . LEU A 1 199 ? -16.998 -17.214 14.043 1.00 60.72 199 LEU A O 1
ATOM 1514 N N . GLN A 1 200 ? -14.986 -16.226 13.937 1.00 58.41 200 GLN A N 1
ATOM 1515 C CA . GLN A 1 200 ? -14.608 -16.479 15.335 1.00 58.41 200 GLN A CA 1
ATOM 1516 C C . GLN A 1 200 ? -15.410 -15.623 16.330 1.00 58.41 200 GLN A C 1
ATOM 1518 O O . GLN A 1 200 ? -15.726 -16.093 17.419 1.00 58.41 200 GLN A O 1
ATOM 1523 N N . HIS A 1 201 ? -15.808 -14.408 15.937 1.00 53.03 201 HIS A N 1
ATOM 1524 C CA . HIS A 1 201 ? -16.604 -13.495 16.770 1.00 53.03 201 HIS A CA 1
ATOM 1525 C C . HIS A 1 201 ? -18.127 -13.625 16.583 1.00 53.03 201 HIS A C 1
ATOM 1527 O O . HIS A 1 201 ? -18.897 -12.978 17.288 1.00 53.03 201 HIS A O 1
ATOM 1533 N N . LYS A 1 202 ? -18.596 -14.522 15.705 1.00 49.69 202 LYS A N 1
ATOM 1534 C CA . LYS A 1 202 ? -20.024 -14.838 15.493 1.00 49.69 202 LYS A CA 1
ATOM 1535 C C . LYS A 1 202 ? -20.642 -15.732 16.589 1.00 49.69 202 LYS A C 1
ATOM 1537 O O . LYS A 1 202 ? -21.529 -16.536 16.314 1.00 49.69 202 LYS A O 1
ATOM 1542 N N . GLY A 1 203 ? -20.211 -15.563 17.840 1.00 43.19 203 GLY A N 1
ATOM 1543 C CA . GLY A 1 203 ? -20.991 -15.969 19.016 1.00 43.19 203 GLY A CA 1
ATOM 1544 C C . GLY A 1 203 ? -22.181 -15.036 19.287 1.00 43.19 203 GLY A C 1
ATOM 1545 O O . GLY A 1 203 ? -23.112 -15.418 19.989 1.00 43.19 203 GLY A O 1
ATOM 1546 N N . GLU A 1 204 ? -22.194 -13.840 18.688 1.00 40.09 204 GLU A N 1
ATOM 1547 C CA . GLU A 1 204 ? -23.299 -12.887 18.787 1.00 40.09 204 GLU A CA 1
ATOM 1548 C C . GLU A 1 204 ? -24.156 -12.921 17.512 1.00 40.09 204 GLU A C 1
ATOM 1550 O O . GLU A 1 204 ? -23.765 -12.496 16.426 1.00 40.09 204 GLU A O 1
ATOM 1555 N N . ALA A 1 205 ? -25.321 -13.543 17.683 1.00 39.12 205 ALA A N 1
ATOM 1556 C CA . ALA A 1 205 ? -26.419 -13.767 16.756 1.00 39.12 205 ALA A CA 1
ATOM 1557 C C . ALA A 1 205 ? -26.528 -12.811 15.548 1.00 39.12 205 ALA A C 1
ATOM 1559 O O . ALA A 1 205 ? -26.919 -11.653 15.671 1.00 39.12 205 ALA A O 1
ATOM 1560 N N . ILE A 1 206 ? -26.430 -13.381 14.342 1.00 43.25 206 ILE A N 1
ATOM 1561 C CA . ILE A 1 206 ? -27.406 -13.018 13.309 1.00 43.25 206 ILE A CA 1
ATOM 1562 C C . ILE A 1 206 ? -28.725 -13.628 13.789 1.00 43.25 206 ILE A C 1
ATOM 1564 O O . ILE A 1 206 ? -28.900 -14.846 13.727 1.00 43.25 206 ILE A O 1
ATOM 1568 N N . GLN A 1 207 ? -29.636 -12.808 14.321 1.00 34.03 207 GLN A N 1
ATOM 1569 C CA . GLN A 1 207 ? -31.017 -13.240 14.521 1.00 34.03 207 GLN A CA 1
ATOM 1570 C C . GLN A 1 207 ? -31.627 -13.532 13.150 1.00 34.03 207 GLN A C 1
ATOM 1572 O O . GLN A 1 207 ? -32.087 -12.638 12.444 1.00 34.03 207 GLN A O 1
ATOM 1577 N N . VAL A 1 208 ? -31.636 -14.807 12.772 1.00 39.03 208 VAL A N 1
ATOM 1578 C CA . VAL A 1 208 ? -32.504 -15.302 11.710 1.00 39.03 208 VAL A CA 1
ATOM 1579 C C . VAL A 1 208 ? -33.894 -15.431 12.326 1.00 39.03 208 VAL A C 1
ATOM 1581 O O . VAL A 1 208 ? -34.220 -16.441 12.944 1.00 39.03 208 VAL A O 1
ATOM 1584 N N . SER A 1 209 ? -34.706 -14.383 12.208 1.00 40.34 209 SER A N 1
ATOM 1585 C CA . SER A 1 209 ? -36.152 -14.502 12.389 1.00 40.34 209 SER A CA 1
ATOM 1586 C C . SER A 1 209 ? -36.803 -14.516 11.009 1.00 40.34 209 SER A C 1
ATOM 1588 O O . SER A 1 209 ? -36.610 -13.605 10.209 1.00 40.34 209 SER A O 1
ATOM 1590 N N . GLY A 1 210 ? -37.520 -15.599 10.705 1.00 35.38 210 GLY A N 1
ATOM 1591 C CA . GLY A 1 210 ? -38.262 -15.741 9.455 1.00 35.38 210 GLY A CA 1
ATOM 1592 C C . GLY A 1 210 ? -38.361 -17.183 8.977 1.00 35.38 210 GLY A C 1
ATOM 1593 O O . GLY A 1 210 ? -37.642 -17.598 8.072 1.00 35.38 210 GLY A O 1
ATOM 1594 N N . ALA A 1 211 ? -39.280 -17.947 9.566 1.00 47.09 211 ALA A N 1
ATOM 1595 C CA . ALA A 1 211 ? -39.831 -19.110 8.889 1.00 47.09 211 ALA A CA 1
ATOM 1596 C C . ALA A 1 211 ? -40.565 -18.622 7.625 1.00 47.09 211 ALA A C 1
ATOM 1598 O O . ALA A 1 211 ? -41.481 -17.812 7.726 1.00 47.09 211 ALA A O 1
ATOM 1599 N N . SER A 1 212 ? -40.172 -19.149 6.464 1.00 47.25 212 SER A N 1
ATOM 1600 C CA . SER A 1 212 ? -40.842 -18.992 5.159 1.00 47.25 212 SER A CA 1
ATOM 1601 C C . SER A 1 212 ? -40.726 -17.605 4.497 1.00 47.25 212 SER A C 1
ATOM 1603 O O . SER A 1 212 ? -41.583 -16.746 4.663 1.00 47.25 212 SER A O 1
ATOM 1605 N N . GLY A 1 213 ? -39.693 -17.427 3.662 1.00 40.41 213 GLY A N 1
ATOM 1606 C CA . GLY A 1 213 ? -39.510 -16.264 2.777 1.00 40.41 213 GLY A CA 1
ATOM 1607 C C . GLY A 1 213 ? -38.114 -15.661 2.921 1.00 40.41 213 GLY A C 1
ATOM 1608 O O . GLY A 1 213 ? -37.888 -14.828 3.789 1.00 40.41 213 GLY A O 1
ATOM 1609 N N . GLY A 1 214 ? -37.158 -16.131 2.114 1.00 37.28 214 GLY A N 1
ATOM 1610 C CA . GLY A 1 214 ? -35.729 -15.842 2.277 1.00 37.28 214 GLY A CA 1
ATOM 1611 C C . GLY A 1 214 ? -35.383 -14.354 2.190 1.00 37.28 214 GLY A C 1
ATOM 1612 O O . GLY A 1 214 ? -35.265 -13.799 1.100 1.00 37.28 214 GLY A O 1
ATOM 1613 N N . LEU A 1 215 ? -35.157 -13.726 3.344 1.00 37.25 215 LEU A N 1
ATOM 1614 C CA . LEU A 1 215 ? -34.563 -12.399 3.439 1.00 37.25 215 LEU A CA 1
ATOM 1615 C C . LEU A 1 215 ? -33.049 -12.537 3.219 1.00 37.25 215 LEU A C 1
ATOM 1617 O O . LEU A 1 215 ? -32.326 -13.042 4.078 1.00 37.25 215 LEU A O 1
ATOM 1621 N N . THR A 1 216 ? -32.558 -12.123 2.052 1.00 40.38 216 THR A N 1
ATOM 1622 C CA . THR A 1 216 ? -31.113 -12.041 1.802 1.00 40.38 216 THR A CA 1
ATOM 1623 C C . THR A 1 216 ? -30.622 -10.708 2.353 1.00 40.38 216 THR A C 1
ATOM 1625 O O . THR A 1 216 ? -30.818 -9.671 1.726 1.00 40.38 216 THR A O 1
ATOM 1628 N N . ILE A 1 217 ? -30.007 -10.713 3.537 1.00 46.44 217 ILE A N 1
ATOM 1629 C CA . ILE A 1 217 ? -29.302 -9.532 4.045 1.00 46.44 217 ILE A CA 1
ATOM 1630 C C . ILE A 1 217 ? -28.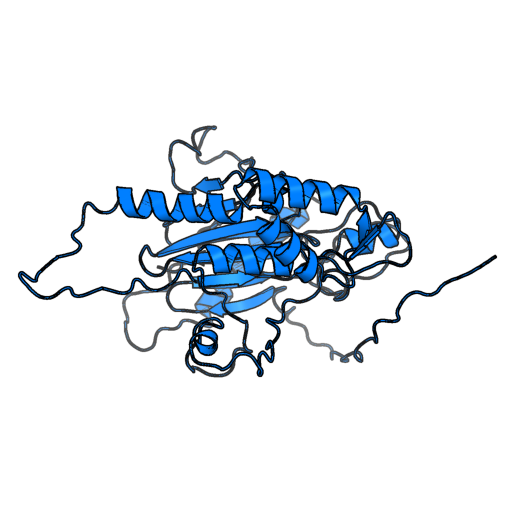042 -9.370 3.189 1.00 46.44 217 ILE A C 1
ATOM 1632 O O . ILE A 1 217 ? -27.105 -10.162 3.304 1.00 46.44 217 ILE A O 1
ATOM 1636 N N . GLN A 1 218 ? -28.021 -8.372 2.303 1.00 55.62 218 GLN A N 1
ATOM 1637 C CA . GLN A 1 218 ? -26.799 -8.000 1.593 1.00 55.62 218 GLN A CA 1
ATOM 1638 C C . GLN A 1 218 ? -25.836 -7.367 2.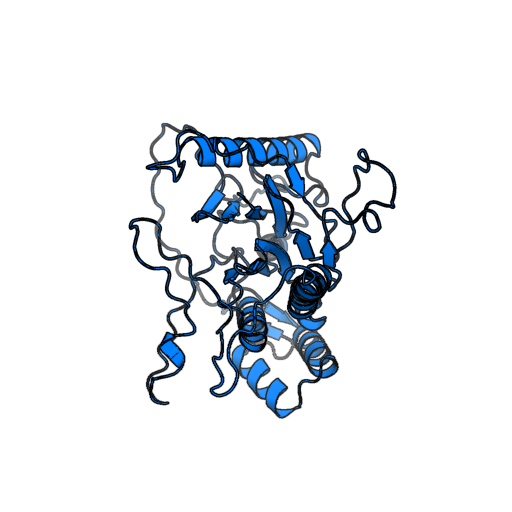603 1.00 55.62 218 GLN A C 1
ATOM 1640 O O . GLN A 1 218 ? -26.099 -6.294 3.143 1.00 55.62 218 GLN A O 1
ATOM 1645 N N . LYS A 1 219 ? -24.736 -8.066 2.902 1.00 66.75 219 LYS A N 1
ATOM 1646 C CA . LYS A 1 219 ? -23.639 -7.519 3.708 1.00 66.75 219 LYS A CA 1
ATOM 1647 C C . LYS A 1 219 ? -23.029 -6.336 2.934 1.00 66.75 219 LYS A C 1
ATOM 1649 O O . LYS A 1 219 ? -22.748 -6.523 1.748 1.00 66.75 219 LYS A O 1
ATOM 1654 N N . PRO A 1 220 ? -22.806 -5.161 3.555 1.00 75.75 220 PRO A N 1
ATOM 1655 C CA . PRO A 1 220 ? -22.095 -4.077 2.887 1.00 75.75 220 PRO A CA 1
ATOM 1656 C C . PRO A 1 220 ? -20.707 -4.557 2.447 1.00 75.75 220 PRO A C 1
ATOM 1658 O O . PRO A 1 220 ? -20.049 -5.322 3.164 1.00 75.75 220 PRO A O 1
ATOM 1661 N N . ALA A 1 221 ? -20.296 -4.150 1.246 1.00 85.81 221 ALA A N 1
ATOM 1662 C CA . ALA A 1 221 ? -19.011 -4.536 0.681 1.00 85.81 221 ALA A CA 1
ATOM 1663 C C . ALA A 1 221 ? -17.856 -4.005 1.544 1.00 85.81 221 ALA A C 1
ATOM 1665 O O . ALA A 1 221 ? -17.970 -2.959 2.180 1.00 85.81 221 ALA A O 1
ATOM 1666 N N . ILE A 1 222 ? -16.736 -4.731 1.553 1.00 94.50 222 ILE A N 1
ATOM 1667 C CA . ILE A 1 222 ? -15.478 -4.193 2.081 1.00 94.50 222 ILE A CA 1
ATOM 1668 C C . ILE A 1 222 ? -15.064 -3.041 1.169 1.00 94.50 222 ILE A C 1
ATOM 1670 O O . ILE A 1 222 ? -15.118 -3.176 -0.051 1.00 94.50 222 ILE A O 1
ATOM 1674 N N . GLU A 1 223 ? -14.650 -1.932 1.760 1.00 95.75 223 GLU A N 1
ATOM 1675 C CA . GLU A 1 223 ? -14.188 -0.736 1.064 1.00 95.75 223 GLU A CA 1
ATOM 1676 C C . GLU A 1 223 ? -12.666 -0.786 0.914 1.00 95.75 223 GLU A C 1
ATOM 1678 O O . GLU A 1 223 ? -11.972 -1.258 1.818 1.00 95.75 223 GLU A O 1
ATOM 1683 N N . ALA A 1 224 ? -12.140 -0.295 -0.206 1.00 97.06 224 ALA A N 1
ATOM 1684 C CA . ALA A 1 224 ? -10.710 -0.200 -0.467 1.00 97.06 224 ALA A CA 1
ATOM 1685 C C . ALA A 1 224 ? -10.303 1.191 -0.951 1.00 97.06 224 ALA A C 1
ATOM 1687 O O . ALA A 1 224 ? -11.034 1.827 -1.705 1.00 97.06 224 ALA A O 1
ATOM 1688 N N . TRP A 1 225 ? -9.086 1.606 -0.605 1.00 96.81 225 TRP A N 1
ATOM 1689 C CA . TRP A 1 225 ? -8.411 2.768 -1.185 1.00 96.81 225 TRP A CA 1
ATOM 1690 C C . TRP A 1 225 ? -7.025 2.359 -1.673 1.00 96.81 225 TRP A C 1
ATOM 1692 O O . TRP A 1 225 ? -6.308 1.648 -0.967 1.00 96.81 225 TRP A O 1
ATOM 1702 N N . ILE A 1 226 ? -6.647 2.827 -2.862 1.00 96.88 226 ILE A N 1
ATOM 1703 C CA . ILE A 1 226 ? -5.300 2.676 -3.425 1.00 96.88 226 ILE A CA 1
ATOM 1704 C C . ILE A 1 226 ? -4.579 4.019 -3.301 1.00 96.88 226 ILE A C 1
ATOM 1706 O O . ILE A 1 226 ? -5.124 5.050 -3.692 1.00 96.88 226 ILE A O 1
ATOM 1710 N N . GLY A 1 227 ? -3.369 4.002 -2.745 1.00 96.12 227 GLY A N 1
ATOM 1711 C CA . GLY A 1 227 ? -2.534 5.197 -2.606 1.00 96.12 227 GLY A CA 1
ATOM 1712 C C . GLY A 1 227 ? -1.605 5.443 -3.797 1.00 96.12 227 GLY A C 1
ATOM 1713 O O . GLY A 1 227 ? -1.640 4.737 -4.807 1.00 96.12 227 GLY A O 1
ATOM 1714 N N . ALA A 1 228 ? -0.739 6.447 -3.661 1.00 96.31 228 ALA A N 1
ATOM 1715 C CA . ALA A 1 228 ? 0.250 6.803 -4.674 1.00 96.31 228 ALA A CA 1
ATOM 1716 C C . ALA A 1 228 ? 1.229 5.643 -4.929 1.00 96.31 228 ALA A C 1
ATOM 1718 O O . ALA A 1 228 ? 1.783 5.045 -4.001 1.00 96.31 228 ALA A O 1
ATOM 1719 N N . CYS A 1 229 ? 1.435 5.321 -6.203 1.00 97.50 229 CYS A N 1
ATOM 1720 C CA . CYS A 1 229 ? 2.248 4.196 -6.666 1.00 97.50 229 CYS A CA 1
ATOM 1721 C C . CYS A 1 229 ? 2.677 4.411 -8.118 1.00 97.50 229 CYS A C 1
ATOM 1723 O O . CYS A 1 229 ? 2.282 5.392 -8.745 1.00 97.50 229 CYS A O 1
ATOM 1725 N N . ILE A 1 230 ? 3.520 3.542 -8.668 1.00 97.50 230 ILE A N 1
ATOM 1726 C CA . ILE A 1 230 ? 3.997 3.715 -10.041 1.00 97.50 230 ILE A CA 1
ATOM 1727 C C . ILE A 1 230 ? 2.901 3.369 -11.056 1.00 97.50 230 ILE A C 1
ATOM 1729 O O . ILE A 1 230 ? 2.245 2.334 -10.954 1.00 97.50 230 ILE A O 1
ATOM 1733 N N . GLY A 1 231 ? 2.695 4.252 -12.035 1.00 95.44 231 GLY A N 1
ATOM 1734 C CA . GLY A 1 231 ? 1.758 4.032 -13.137 1.00 95.44 231 GLY A CA 1
ATOM 1735 C C . GLY A 1 231 ? 2.376 3.216 -14.274 1.00 95.44 231 GLY A C 1
ATOM 1736 O O . GLY A 1 231 ? 3.599 3.197 -14.433 1.00 95.44 231 GLY A O 1
ATOM 1737 N N . GLN A 1 232 ? 1.527 2.591 -15.099 1.00 96.12 232 GLN A N 1
ATOM 1738 C CA . GLN A 1 232 ? 1.949 1.727 -16.211 1.00 96.12 232 GLN A CA 1
ATOM 1739 C C . GLN A 1 232 ? 2.959 2.409 -17.143 1.00 96.12 232 GLN A C 1
ATOM 1741 O O . GLN A 1 232 ? 3.987 1.821 -17.461 1.00 96.12 232 GLN A O 1
ATOM 1746 N N . SER A 1 233 ? 2.722 3.673 -17.508 1.00 94.75 233 SER A N 1
ATOM 1747 C CA . SER A 1 233 ? 3.599 4.459 -18.392 1.00 94.75 233 SER A CA 1
ATOM 1748 C C . SER A 1 233 ? 4.990 4.754 -17.816 1.00 94.75 233 SER A C 1
ATOM 1750 O O . SER A 1 233 ? 5.839 5.308 -18.508 1.00 94.75 233 SER A O 1
ATOM 1752 N N . CYS A 1 234 ? 5.235 4.428 -16.545 1.00 96.06 234 CYS A N 1
ATOM 1753 C CA . CYS A 1 234 ? 6.519 4.616 -15.875 1.00 96.06 234 CYS A CA 1
ATOM 1754 C C . CYS A 1 234 ? 7.123 3.299 -15.364 1.00 96.06 234 CYS A C 1
ATOM 1756 O O . CYS A 1 234 ? 8.273 3.293 -14.914 1.00 96.06 234 CYS A O 1
ATOM 1758 N N . TYR A 1 235 ? 6.386 2.185 -15.429 1.00 97.31 235 TYR A N 1
ATOM 1759 C CA . TYR A 1 235 ? 6.825 0.900 -14.893 1.00 97.31 235 TYR A CA 1
ATOM 1760 C C . TYR A 1 235 ? 7.254 -0.077 -15.986 1.00 97.31 235 TYR A C 1
ATOM 1762 O O . TYR A 1 235 ? 6.585 -1.062 -16.293 1.00 97.31 235 TYR A O 1
ATOM 1770 N N . GLU A 1 236 ? 8.424 0.208 -16.551 1.00 97.62 236 GLU A N 1
ATOM 1771 C CA . GLU A 1 236 ? 9.142 -0.718 -17.426 1.00 97.62 236 GLU A CA 1
ATOM 1772 C C . GLU A 1 236 ? 9.629 -1.935 -16.620 1.00 97.62 236 GLU A C 1
ATOM 1774 O O . GLU A 1 236 ? 10.197 -1.787 -15.531 1.00 97.62 236 GLU A O 1
ATOM 1779 N N . VAL A 1 237 ? 9.429 -3.140 -17.131 1.00 97.50 237 VAL A N 1
ATOM 1780 C CA . VAL A 1 237 ? 9.954 -4.382 -16.553 1.00 97.50 237 VAL A CA 1
ATOM 1781 C C . VAL A 1 237 ? 10.476 -5.289 -17.661 1.00 97.50 237 VAL A C 1
ATOM 1783 O O . VAL A 1 237 ? 10.112 -5.114 -18.821 1.00 97.50 237 VAL A O 1
ATOM 1786 N N . SER A 1 238 ? 11.309 -6.273 -17.317 1.00 97.44 238 SER A N 1
ATOM 1787 C CA . SER A 1 238 ? 11.632 -7.339 -18.266 1.00 97.44 238 SER A CA 1
ATOM 1788 C C . SER A 1 238 ? 10.424 -8.250 -18.490 1.00 97.44 238 SER A C 1
ATOM 1790 O O . SER A 1 238 ? 9.592 -8.429 -17.593 1.00 97.44 238 SER A O 1
ATOM 1792 N N . SER A 1 239 ? 10.358 -8.886 -19.657 1.00 95.19 239 SER A N 1
ATOM 1793 C CA . SER A 1 239 ? 9.336 -9.892 -19.976 1.00 95.19 239 SER A CA 1
ATOM 1794 C C . SER A 1 239 ? 9.305 -11.029 -18.941 1.00 95.19 239 SER A C 1
ATOM 1796 O O . SER A 1 239 ? 8.235 -11.490 -18.559 1.00 95.19 239 SER A O 1
ATOM 1798 N N . GLU A 1 240 ? 10.455 -11.382 -18.355 1.00 97.19 240 GLU A N 1
ATOM 1799 C CA . GLU A 1 240 ? 10.545 -12.375 -17.274 1.00 97.19 240 GLU A CA 1
ATOM 1800 C C . GLU A 1 240 ? 9.744 -11.979 -16.014 1.00 97.19 240 GLU A C 1
ATOM 1802 O O . GLU A 1 240 ? 9.176 -12.839 -15.339 1.00 97.19 240 GLU A O 1
ATOM 1807 N N . VAL A 1 241 ? 9.672 -10.686 -15.669 1.00 97.62 241 VAL A N 1
ATOM 1808 C CA . VAL A 1 241 ? 8.857 -10.220 -14.529 1.00 97.62 241 VAL A CA 1
ATOM 1809 C C . VAL A 1 241 ? 7.372 -10.418 -14.818 1.00 97.62 241 VAL A C 1
ATOM 1811 O O . VAL A 1 241 ? 6.631 -10.842 -13.929 1.00 97.62 241 VAL A O 1
ATOM 1814 N N . VAL A 1 242 ? 6.942 -10.153 -16.056 1.00 97.38 242 VAL A N 1
ATOM 1815 C CA . VAL A 1 242 ? 5.563 -10.403 -16.497 1.00 97.38 242 VAL A CA 1
ATOM 1816 C C . VAL A 1 242 ? 5.244 -11.892 -16.394 1.00 97.38 242 VAL A C 1
ATOM 1818 O O . VAL A 1 242 ? 4.234 -12.256 -15.792 1.00 97.38 242 VAL A O 1
ATOM 1821 N N . ASP A 1 243 ? 6.130 -12.753 -16.894 1.00 96.94 243 ASP A N 1
ATOM 1822 C CA . ASP A 1 243 ? 5.938 -14.205 -16.866 1.00 96.94 243 ASP A CA 1
ATOM 1823 C C . ASP A 1 243 ? 5.843 -14.743 -15.435 1.00 96.94 243 ASP A C 1
ATOM 1825 O O . ASP A 1 243 ? 4.928 -15.505 -15.121 1.00 96.94 243 ASP A O 1
ATOM 1829 N N . LYS A 1 244 ? 6.723 -14.301 -14.526 1.00 98.00 244 LYS A N 1
ATOM 1830 C CA . LYS A 1 244 ? 6.665 -14.689 -13.104 1.00 98.00 244 LYS A CA 1
ATOM 1831 C C . LYS A 1 244 ? 5.377 -14.226 -12.427 1.00 98.00 244 LYS A C 1
ATOM 1833 O O . LYS A 1 244 ? 4.815 -14.954 -11.609 1.00 98.00 244 LYS A O 1
ATOM 1838 N N . LEU A 1 245 ? 4.906 -13.024 -12.751 1.00 97.81 245 LEU A N 1
ATOM 1839 C CA . LEU A 1 245 ? 3.664 -12.494 -12.200 1.00 97.81 245 LEU A CA 1
ATOM 1840 C C . LEU A 1 245 ? 2.442 -13.292 -12.681 1.00 97.81 245 LEU A C 1
ATOM 1842 O O . LEU A 1 245 ? 1.576 -13.633 -11.871 1.00 97.81 245 LEU A O 1
ATOM 1846 N N . LEU A 1 246 ? 2.391 -13.633 -13.971 1.00 97.06 246 LEU A N 1
ATOM 1847 C CA . LEU A 1 246 ? 1.323 -14.456 -14.542 1.00 97.06 246 LEU A CA 1
ATOM 1848 C C . LEU A 1 246 ? 1.383 -15.900 -14.035 1.00 97.06 246 LEU A C 1
ATOM 1850 O O . LEU A 1 246 ? 0.338 -16.468 -13.725 1.00 97.06 246 LEU A O 1
ATOM 1854 N N . LEU A 1 247 ? 2.580 -16.468 -13.864 1.00 97.25 247 LEU A N 1
ATOM 1855 C CA . LEU A 1 247 ? 2.764 -17.787 -13.258 1.00 97.25 247 LEU A CA 1
ATOM 1856 C C . LEU A 1 247 ? 2.177 -17.832 -11.842 1.00 97.25 247 LEU A C 1
ATOM 1858 O O . LEU A 1 247 ? 1.388 -18.722 -11.541 1.00 97.25 247 LEU A O 1
ATOM 1862 N N . GLY A 1 248 ? 2.469 -16.833 -11.002 1.00 95.12 248 GLY A N 1
ATOM 1863 C CA . GLY A 1 248 ? 1.872 -16.753 -9.664 1.00 95.12 248 GLY A CA 1
ATOM 1864 C C . GLY A 1 248 ? 0.344 -16.606 -9.691 1.00 95.12 248 GLY A C 1
ATOM 1865 O O . GLY A 1 248 ? -0.353 -17.117 -8.818 1.00 95.12 248 GLY A O 1
ATOM 1866 N N . CYS A 1 249 ? -0.218 -15.957 -10.715 1.00 92.25 249 CYS A N 1
ATOM 1867 C CA . CYS A 1 249 ? -1.668 -15.920 -10.918 1.00 92.25 249 CYS A CA 1
ATOM 1868 C C . CYS A 1 249 ? -2.234 -17.298 -11.308 1.00 92.25 249 CYS A C 1
ATOM 1870 O O . CYS A 1 249 ? -3.262 -17.710 -10.766 1.00 92.25 249 CYS A O 1
ATOM 1872 N N . ALA A 1 250 ? -1.539 -18.037 -12.175 1.00 94.94 250 ALA A N 1
ATOM 1873 C CA . ALA A 1 250 ? -1.904 -19.395 -12.580 1.00 94.94 250 ALA A CA 1
ATOM 1874 C C . ALA A 1 250 ? -1.889 -20.370 -11.391 1.00 94.94 250 ALA A C 1
ATOM 1876 O O . ALA A 1 250 ? -2.841 -21.120 -11.181 1.00 94.94 250 ALA A O 1
ATOM 1877 N N . GLU A 1 251 ? -0.850 -20.309 -10.553 1.00 94.50 251 GLU A N 1
ATOM 1878 C CA . GLU A 1 251 ? -0.711 -21.129 -9.339 1.00 94.50 251 GLU A CA 1
ATOM 1879 C C . GLU A 1 251 ? -1.829 -20.882 -8.314 1.00 94.50 251 GLU A C 1
ATOM 1881 O O . GLU A 1 251 ? -2.120 -21.739 -7.479 1.00 94.50 251 GLU A O 1
ATOM 1886 N N . ARG A 1 252 ? -2.501 -19.728 -8.396 1.00 90.62 252 ARG A N 1
ATOM 1887 C CA . ARG A 1 252 ? -3.675 -19.392 -7.579 1.00 90.62 252 ARG A CA 1
ATOM 1888 C C . ARG A 1 252 ? -5.004 -19.817 -8.207 1.00 90.62 252 ARG A C 1
ATOM 1890 O O . ARG A 1 252 ? -6.052 -19.502 -7.648 1.00 90.62 252 ARG A O 1
ATOM 1897 N N . GLY A 1 253 ? -4.965 -20.563 -9.308 1.00 89.25 253 GLY A N 1
ATOM 1898 C CA . GLY A 1 253 ? -6.130 -21.210 -9.909 1.00 89.25 253 GLY A CA 1
ATOM 1899 C C . GLY A 1 253 ? -6.722 -20.491 -11.118 1.00 89.25 253 GLY A C 1
ATOM 1900 O O . GLY A 1 253 ? -7.807 -20.875 -11.547 1.00 89.25 253 GLY A O 1
ATOM 1901 N N . MET A 1 254 ? -6.043 -19.480 -11.673 1.00 92.50 254 MET A N 1
ATOM 1902 C CA . MET A 1 254 ? -6.475 -18.861 -12.930 1.00 92.50 254 MET A CA 1
ATOM 1903 C C . MET A 1 254 ? -6.167 -19.776 -14.118 1.00 92.50 254 MET A C 1
ATOM 1905 O O . MET A 1 254 ? -5.036 -20.235 -14.283 1.00 92.50 254 MET A O 1
ATOM 1909 N N . ASP A 1 255 ? -7.168 -20.021 -14.960 1.00 94.50 255 ASP A N 1
ATOM 1910 C CA . ASP A 1 255 ? -6.999 -20.780 -16.195 1.00 94.50 255 ASP A CA 1
ATOM 1911 C C . ASP A 1 255 ? -6.316 -19.954 -17.303 1.00 94.50 255 ASP A C 1
ATOM 1913 O O . ASP A 1 255 ? -6.148 -18.735 -17.211 1.00 94.50 255 ASP A O 1
ATOM 1917 N N . ALA A 1 256 ? -5.926 -20.622 -18.393 1.00 94.81 256 ALA A N 1
ATOM 1918 C CA . ALA A 1 256 ? -5.223 -19.983 -19.506 1.00 94.81 256 ALA A CA 1
ATOM 1919 C C . ALA A 1 256 ? -6.012 -18.822 -20.138 1.00 94.81 256 ALA A C 1
ATOM 1921 O O . ALA A 1 256 ? -5.425 -17.822 -20.544 1.00 94.81 256 ALA A O 1
ATOM 1922 N N . LYS A 1 257 ? -7.344 -18.918 -20.199 1.00 95.06 257 LYS A N 1
ATOM 1923 C CA . LYS A 1 257 ? -8.185 -17.868 -20.779 1.00 95.06 257 LYS A CA 1
ATOM 1924 C C . LYS A 1 257 ? -8.234 -16.648 -19.862 1.00 95.06 257 LYS A C 1
ATOM 1926 O O . LYS A 1 257 ? -8.186 -15.520 -20.348 1.00 95.06 257 LYS A O 1
ATOM 1931 N N . GLN A 1 258 ? -8.319 -16.861 -18.551 1.00 93.38 258 GLN A N 1
ATOM 1932 C CA . GLN A 1 258 ? -8.267 -15.791 -17.557 1.00 93.38 258 GLN A CA 1
ATOM 1933 C C . GLN A 1 258 ? -6.914 -15.071 -17.583 1.00 93.38 258 GLN A C 1
ATOM 1935 O O . GLN A 1 258 ? -6.881 -13.842 -17.544 1.00 93.38 258 GLN A O 1
ATOM 1940 N N . LEU A 1 259 ? -5.810 -15.813 -17.716 1.00 95.25 259 LEU A N 1
ATOM 1941 C CA . LEU A 1 259 ? -4.464 -15.238 -17.803 1.00 95.25 259 LEU A CA 1
ATOM 1942 C C . LEU A 1 259 ? -4.283 -14.359 -19.044 1.00 95.25 259 LEU A C 1
ATOM 1944 O O . LEU A 1 259 ? -3.751 -13.259 -18.917 1.00 95.25 259 LEU A O 1
ATOM 1948 N N . GLU A 1 260 ? -4.772 -14.786 -20.212 1.00 95.81 260 GLU A N 1
ATOM 1949 C CA . GLU A 1 260 ? -4.738 -13.966 -21.433 1.00 95.81 260 GLU A CA 1
ATOM 1950 C C . GLU A 1 260 ? -5.534 -12.663 -21.270 1.00 95.81 260 GLU A C 1
ATOM 1952 O O . GLU A 1 260 ? -5.055 -11.581 -21.613 1.00 95.81 260 GLU A O 1
ATOM 1957 N N . VAL A 1 261 ? -6.727 -12.741 -20.671 1.00 95.38 261 VAL A N 1
ATOM 1958 C CA . VAL A 1 261 ? -7.571 -11.563 -20.405 1.00 95.38 261 VAL A CA 1
ATOM 1959 C C . VAL A 1 261 ? -6.908 -10.598 -19.419 1.00 95.38 261 VAL A C 1
ATOM 1961 O O . VAL A 1 261 ? -7.009 -9.383 -19.592 1.00 95.38 261 VAL A O 1
ATOM 1964 N N . ILE A 1 262 ? -6.237 -11.106 -18.384 1.00 94.75 262 ILE A N 1
ATOM 1965 C CA . ILE A 1 262 ? -5.513 -10.269 -17.419 1.00 94.75 262 ILE A CA 1
ATOM 1966 C C . ILE A 1 262 ? -4.282 -9.650 -18.073 1.00 94.75 262 ILE A C 1
ATOM 1968 O O . ILE A 1 262 ? -4.091 -8.440 -17.965 1.00 94.75 262 ILE A O 1
ATOM 1972 N N . LYS A 1 263 ? -3.481 -10.442 -18.794 1.00 97.06 263 LYS A N 1
ATOM 1973 C CA . LYS A 1 263 ? -2.285 -9.969 -19.500 1.00 97.06 263 LYS A CA 1
ATOM 1974 C C . LYS A 1 263 ? -2.623 -8.819 -20.446 1.00 97.06 263 LYS A C 1
ATOM 1976 O O . LYS A 1 263 ? -1.966 -7.786 -20.385 1.00 97.06 263 LYS A O 1
ATOM 1981 N N . ALA A 1 264 ? -3.685 -8.959 -21.239 1.00 96.94 264 ALA A N 1
ATOM 1982 C CA . ALA A 1 264 ? -4.144 -7.921 -22.161 1.00 96.94 264 ALA A CA 1
ATOM 1983 C C . ALA A 1 264 ? -4.564 -6.610 -21.468 1.00 96.94 264 ALA A C 1
ATOM 1985 O O . ALA A 1 264 ? -4.544 -5.557 -22.097 1.00 96.94 264 ALA A O 1
ATOM 1986 N N . GLN A 1 265 ? -4.947 -6.658 -20.189 1.00 96.69 265 GLN A N 1
ATOM 1987 C CA . GLN A 1 265 ? -5.350 -5.475 -19.423 1.00 96.69 265 GLN A CA 1
ATOM 1988 C C . GLN A 1 265 ? -4.201 -4.807 -18.670 1.00 96.69 265 GLN A C 1
ATOM 1990 O O . GLN A 1 265 ? -4.289 -3.614 -18.394 1.00 96.69 265 GLN A O 1
ATOM 1995 N N . ILE A 1 266 ? -3.165 -5.560 -18.289 1.00 96.94 266 ILE A N 1
ATOM 1996 C CA . ILE A 1 266 ? -2.101 -5.053 -17.407 1.00 96.94 266 ILE A CA 1
ATOM 1997 C C . ILE A 1 266 ? -0.761 -4.865 -18.118 1.00 96.94 266 ILE A C 1
ATOM 1999 O O . ILE A 1 266 ? 0.144 -4.268 -17.543 1.00 96.94 266 ILE A O 1
ATOM 2003 N N . VAL A 1 267 ? -0.601 -5.367 -19.343 1.00 97.94 267 VAL A N 1
ATOM 2004 C CA . VAL A 1 267 ? 0.661 -5.303 -20.088 1.00 97.94 267 VAL A CA 1
ATOM 2005 C C . VAL A 1 267 ? 0.479 -4.464 -21.346 1.00 97.94 267 VAL A C 1
ATOM 2007 O O . VAL A 1 267 ? -0.304 -4.821 -22.223 1.00 97.94 267 VAL A O 1
ATOM 2010 N N . ALA A 1 268 ? 1.240 -3.377 -21.453 1.00 97.06 268 ALA A N 1
ATOM 2011 C CA . ALA A 1 268 ? 1.370 -2.604 -22.681 1.00 97.06 268 ALA A CA 1
ATOM 2012 C C . ALA A 1 268 ? 2.696 -2.942 -23.399 1.00 97.06 268 ALA A C 1
ATOM 2014 O O . ALA A 1 268 ? 3.702 -3.233 -22.738 1.00 97.06 268 ALA A O 1
ATOM 2015 N N . PRO A 1 269 ? 2.702 -2.937 -24.748 1.00 94.50 269 PRO A N 1
ATOM 2016 C CA . PRO A 1 269 ? 3.868 -3.311 -25.542 1.00 94.50 269 PRO A CA 1
ATOM 2017 C C . PRO A 1 269 ? 5.010 -2.300 -25.390 1.00 94.50 269 PRO A C 1
ATOM 2019 O O . PRO A 1 269 ? 4.774 -1.111 -25.185 1.00 94.50 269 PRO A O 1
ATOM 2022 N N . HIS A 1 270 ? 6.243 -2.779 -25.534 1.00 96.44 270 HIS A N 1
ATOM 2023 C CA . HIS A 1 270 ? 7.466 -1.980 -25.516 1.00 96.44 270 HIS A CA 1
ATOM 2024 C C . HIS A 1 270 ? 8.265 -2.229 -26.813 1.00 96.44 270 HIS A C 1
ATOM 2026 O O . HIS A 1 270 ? 8.146 -3.300 -27.407 1.00 96.44 270 HIS A O 1
ATOM 2032 N N . ASP A 1 271 ? 9.055 -1.248 -27.267 1.00 95.50 271 ASP A N 1
ATOM 2033 C CA . ASP A 1 271 ? 9.834 -1.345 -28.518 1.00 95.50 271 ASP A CA 1
ATOM 2034 C C . ASP A 1 271 ? 10.943 -2.413 -28.442 1.00 95.50 271 ASP A C 1
ATOM 2036 O O . ASP A 1 271 ? 11.251 -3.094 -29.419 1.00 95.50 271 ASP A O 1
ATOM 2040 N N . ASP A 1 272 ? 11.545 -2.553 -27.263 1.00 95.69 272 ASP A N 1
ATOM 2041 C CA . ASP A 1 272 ? 12.423 -3.669 -26.896 1.00 95.69 272 ASP A CA 1
ATOM 2042 C C . ASP A 1 272 ? 11.587 -4.937 -26.601 1.00 95.69 272 ASP A C 1
ATOM 2044 O O . ASP A 1 272 ? 10.776 -4.897 -25.669 1.00 95.69 272 ASP A O 1
ATOM 2048 N N . PRO A 1 273 ? 11.777 -6.046 -27.348 1.00 93.12 273 PRO A N 1
ATOM 2049 C CA . PRO A 1 273 ? 11.002 -7.280 -27.187 1.00 93.12 273 PRO A CA 1
ATOM 2050 C C . PRO A 1 273 ? 11.225 -7.993 -25.844 1.00 93.12 273 PRO A C 1
ATOM 2052 O O . PRO A 1 273 ? 10.388 -8.802 -25.436 1.00 93.12 273 PRO A O 1
ATOM 2055 N N . ASP A 1 274 ? 12.318 -7.692 -25.139 1.00 96.50 274 ASP A N 1
ATOM 2056 C CA . ASP A 1 274 ? 12.624 -8.279 -23.831 1.00 96.50 274 ASP A CA 1
ATOM 2057 C C . ASP A 1 274 ? 12.022 -7.471 -22.667 1.00 96.50 274 ASP A C 1
ATOM 2059 O O . ASP A 1 274 ? 12.260 -7.783 -21.492 1.00 96.50 274 ASP A O 1
ATOM 2063 N N . LYS A 1 275 ? 11.228 -6.436 -22.973 1.00 97.31 275 LYS A N 1
ATOM 2064 C CA . LYS A 1 275 ? 10.620 -5.527 -22.001 1.00 97.31 275 LYS A CA 1
ATOM 2065 C C . LYS A 1 275 ? 9.119 -5.351 -22.205 1.00 97.31 275 LYS A C 1
ATOM 2067 O O . LYS A 1 275 ? 8.560 -5.635 -23.260 1.00 97.31 275 LYS A O 1
ATOM 2072 N N . ALA A 1 276 ? 8.465 -4.831 -21.172 1.00 97.75 276 ALA A N 1
ATOM 2073 C CA . ALA A 1 276 ? 7.056 -4.466 -21.196 1.00 97.75 276 ALA A CA 1
ATOM 2074 C C . ALA A 1 276 ? 6.740 -3.331 -20.212 1.00 97.75 276 ALA A C 1
ATOM 2076 O O . ALA A 1 276 ? 7.466 -3.115 -19.238 1.00 97.75 276 ALA A O 1
ATOM 2077 N N . TRP A 1 277 ? 5.614 -2.650 -20.430 1.00 97.88 277 TRP A N 1
ATOM 2078 C CA . TRP A 1 277 ? 5.037 -1.703 -19.472 1.00 97.88 277 TRP A CA 1
ATOM 2079 C C . TRP A 1 277 ? 3.960 -2.401 -18.641 1.00 97.88 277 TRP A C 1
ATOM 2081 O O . TRP A 1 277 ? 2.943 -2.843 -19.180 1.00 97.88 277 TRP A O 1
ATOM 2091 N N . LEU A 1 278 ? 4.177 -2.515 -17.331 1.00 98.00 278 LEU A N 1
ATOM 2092 C CA . LEU A 1 278 ? 3.318 -3.294 -16.438 1.00 98.00 278 LEU A CA 1
ATOM 2093 C C . LEU A 1 278 ? 2.435 -2.393 -15.562 1.00 98.00 278 LEU A C 1
ATOM 2095 O O . LEU A 1 278 ? 2.912 -1.461 -14.924 1.00 98.00 278 LEU A O 1
ATOM 2099 N N . ASP A 1 279 ? 1.145 -2.701 -15.479 1.00 97.81 279 ASP A N 1
ATOM 2100 C CA . ASP A 1 279 ? 0.163 -1.984 -14.661 1.00 97.81 279 ASP A CA 1
ATOM 2101 C C . ASP A 1 279 ? -0.160 -2.767 -13.378 1.00 97.81 279 ASP A C 1
ATOM 2103 O O . ASP A 1 279 ? -1.107 -3.559 -13.307 1.00 97.81 279 ASP A O 1
ATOM 2107 N N . LEU A 1 280 ? 0.666 -2.574 -12.343 1.00 97.44 280 LEU A N 1
ATOM 2108 C CA . LEU A 1 280 ? 0.413 -3.174 -11.028 1.00 97.44 280 LEU A CA 1
ATOM 2109 C C . LEU A 1 280 ? -0.892 -2.678 -10.388 1.00 97.44 280 LEU A C 1
ATOM 2111 O O . LEU A 1 280 ? -1.625 -3.517 -9.853 1.00 97.44 280 LEU A O 1
ATOM 2115 N N . PRO A 1 281 ? -1.219 -1.370 -10.419 1.00 96.56 281 PRO A N 1
ATOM 2116 C CA . PRO A 1 281 ? -2.494 -0.897 -9.892 1.00 96.56 281 PRO A CA 1
ATOM 2117 C C . PRO A 1 281 ? -3.700 -1.557 -10.564 1.00 96.56 281 PRO A C 1
ATOM 2119 O O . PRO A 1 281 ? -4.608 -1.994 -9.858 1.00 96.56 281 PRO A O 1
ATOM 2122 N N . LYS A 1 282 ? -3.706 -1.714 -11.895 1.00 96.56 282 LYS A N 1
ATOM 2123 C CA . LYS A 1 282 ? -4.799 -2.393 -12.603 1.00 96.56 282 LYS A CA 1
ATOM 2124 C C . LYS A 1 282 ? -4.935 -3.849 -12.175 1.00 96.56 282 LYS A C 1
ATOM 2126 O O . LYS A 1 282 ? -6.051 -4.311 -11.945 1.00 96.56 282 LYS A O 1
ATOM 2131 N N . LEU A 1 283 ? -3.825 -4.568 -11.991 1.00 96.88 283 LEU A N 1
ATOM 2132 C CA . LEU A 1 283 ? -3.875 -5.924 -11.441 1.00 96.88 283 LEU A CA 1
ATOM 2133 C C . LEU A 1 283 ? -4.470 -5.947 -10.026 1.00 96.88 283 LEU A C 1
ATOM 2135 O O . LEU A 1 283 ? -5.307 -6.798 -9.730 1.00 96.88 283 LEU A O 1
ATOM 2139 N N . ALA A 1 284 ? -4.069 -5.015 -9.159 1.00 97.44 284 ALA A N 1
ATOM 2140 C CA . ALA A 1 284 ? -4.627 -4.902 -7.815 1.00 97.44 284 ALA A CA 1
ATOM 2141 C C . ALA A 1 284 ? -6.143 -4.643 -7.851 1.00 97.44 284 ALA A C 1
ATOM 2143 O O . ALA A 1 284 ? -6.891 -5.308 -7.139 1.00 97.44 284 ALA A O 1
ATOM 2144 N N . GLN A 1 285 ? -6.608 -3.743 -8.722 1.00 96.12 285 GLN A N 1
ATOM 2145 C CA . GLN A 1 285 ? -8.034 -3.466 -8.930 1.00 96.12 285 GLN A CA 1
ATOM 2146 C C . GLN A 1 285 ? -8.810 -4.718 -9.349 1.00 96.12 285 GLN A C 1
ATOM 2148 O O . GLN A 1 285 ? -9.860 -5.004 -8.778 1.00 96.12 285 GLN A O 1
ATOM 2153 N N . LEU A 1 286 ? -8.282 -5.489 -10.306 1.00 94.81 286 LEU A N 1
ATOM 2154 C CA . LEU A 1 286 ? -8.903 -6.736 -10.760 1.00 94.81 286 LEU A CA 1
ATOM 2155 C C . LEU A 1 286 ? -9.004 -7.765 -9.623 1.00 94.81 286 LEU A C 1
ATOM 2157 O O . LEU A 1 286 ? -10.057 -8.371 -9.441 1.00 94.81 286 LEU A O 1
ATOM 2161 N N . GLN A 1 287 ? -7.949 -7.914 -8.815 1.00 95.81 287 GLN A N 1
ATOM 2162 C CA . GLN A 1 287 ? -7.948 -8.821 -7.659 1.00 95.81 287 GLN A CA 1
ATOM 2163 C C . GLN A 1 287 ? -8.915 -8.377 -6.547 1.00 95.81 287 GLN A C 1
ATOM 2165 O O . GLN A 1 287 ? -9.532 -9.218 -5.898 1.00 95.81 287 GLN A O 1
ATOM 2170 N N . LEU A 1 288 ? -9.062 -7.068 -6.313 1.00 95.44 288 LEU A N 1
ATOM 2171 C CA . LEU A 1 288 ? -10.053 -6.531 -5.372 1.00 95.44 288 LEU A CA 1
ATOM 2172 C C . LEU A 1 288 ? -11.482 -6.806 -5.866 1.00 95.44 288 LEU A C 1
ATOM 2174 O O . LEU A 1 288 ? -12.318 -7.286 -5.097 1.00 95.44 288 LEU A O 1
ATOM 2178 N N . ALA A 1 289 ? -11.743 -6.559 -7.152 1.00 92.38 289 ALA A N 1
ATOM 2179 C CA . ALA A 1 289 ? -13.048 -6.777 -7.771 1.00 92.38 289 ALA A CA 1
ATOM 2180 C C . ALA A 1 289 ? -13.464 -8.258 -7.752 1.00 92.38 289 ALA A C 1
ATOM 2182 O O . ALA A 1 289 ? -14.616 -8.564 -7.448 1.00 92.38 289 ALA A O 1
ATOM 2183 N N . GLU A 1 290 ? -12.526 -9.180 -7.994 1.00 91.44 290 GLU A N 1
ATOM 2184 C CA . GLU A 1 290 ? -12.753 -10.632 -7.902 1.00 91.44 290 GLU A CA 1
ATOM 2185 C C . GLU A 1 290 ? -13.244 -11.062 -6.506 1.00 91.44 290 GLU A C 1
ATOM 2187 O O . GLU A 1 290 ? -14.066 -11.969 -6.380 1.00 91.44 290 GLU A O 1
ATOM 2192 N N . LEU A 1 291 ? -12.798 -10.369 -5.455 1.00 92.81 291 LEU A N 1
ATOM 2193 C CA . LEU A 1 291 ? -13.201 -10.612 -4.065 1.00 92.81 291 LEU A CA 1
ATOM 2194 C C . LEU A 1 291 ? -14.467 -9.839 -3.651 1.00 92.81 291 LEU A C 1
ATOM 2196 O O . LEU A 1 291 ? -14.872 -9.899 -2.488 1.00 92.81 291 LEU A O 1
ATOM 2200 N N . GLY A 1 292 ? -15.087 -9.097 -4.575 1.00 91.69 292 GLY A N 1
ATOM 2201 C CA . GLY A 1 292 ? -16.246 -8.248 -4.296 1.00 91.69 292 GLY A CA 1
ATOM 2202 C C . GLY A 1 292 ? -15.931 -7.052 -3.392 1.00 91.69 292 GLY A C 1
ATOM 2203 O O . GLY A 1 292 ? -16.827 -6.549 -2.714 1.00 91.69 292 GLY A O 1
ATOM 2204 N N . ILE A 1 293 ? -14.667 -6.620 -3.343 1.00 93.69 293 ILE A N 1
ATOM 2205 C CA . ILE A 1 293 ? -14.232 -5.451 -2.576 1.00 93.69 293 ILE A CA 1
ATOM 2206 C C . ILE A 1 293 ? -14.513 -4.194 -3.408 1.00 93.69 293 ILE A C 1
ATOM 2208 O O . ILE A 1 293 ? -14.086 -4.084 -4.558 1.00 93.69 293 ILE A O 1
ATOM 2212 N N . ALA A 1 294 ? -15.232 -3.240 -2.821 1.00 92.56 294 ALA A N 1
ATOM 2213 C CA . ALA A 1 294 ? -15.578 -1.975 -3.445 1.00 92.56 294 ALA A CA 1
ATOM 2214 C C . ALA A 1 294 ? -14.395 -1.006 -3.376 1.00 92.56 294 ALA A C 1
ATOM 2216 O O . ALA A 1 294 ? -14.008 -0.548 -2.302 1.00 92.56 294 ALA A O 1
ATOM 2217 N N . LEU A 1 295 ? -13.831 -0.665 -4.531 1.00 91.44 295 LEU A N 1
ATOM 2218 C CA . LEU A 1 295 ? -12.809 0.369 -4.610 1.00 91.44 295 LEU A CA 1
ATOM 2219 C C . LEU A 1 295 ? -13.457 1.757 -4.539 1.00 91.44 295 LEU A C 1
ATOM 2221 O O . LEU A 1 295 ? -14.359 2.078 -5.316 1.00 91.44 295 LEU A O 1
ATOM 2225 N N . ILE A 1 296 ? -12.984 2.569 -3.599 1.00 89.12 296 ILE A N 1
ATOM 2226 C CA . ILE A 1 296 ? -13.449 3.929 -3.357 1.00 89.12 296 ILE A CA 1
ATOM 2227 C C . ILE A 1 296 ? -12.504 4.893 -4.071 1.00 89.12 296 ILE A C 1
ATOM 2229 O O . ILE A 1 296 ? -11.301 4.922 -3.805 1.00 89.12 296 ILE A O 1
ATOM 2233 N N . SER A 1 297 ? -13.049 5.686 -4.992 1.00 71.62 297 SER A N 1
ATOM 2234 C CA . SER A 1 297 ? -12.292 6.765 -5.623 1.00 71.62 297 SER A CA 1
ATOM 2235 C C . SER A 1 297 ? -12.193 7.944 -4.663 1.00 71.62 297 SER A C 1
ATOM 2237 O O . SER A 1 297 ? -13.193 8.345 -4.068 1.00 71.62 297 SER A O 1
ATOM 2239 N N . ALA A 1 298 ? -11.005 8.534 -4.539 1.00 55.06 298 ALA A N 1
ATOM 2240 C CA . ALA A 1 298 ? -10.841 9.814 -3.865 1.00 55.06 298 ALA A CA 1
ATOM 2241 C C . ALA A 1 298 ? -11.468 10.912 -4.740 1.00 55.06 298 ALA A C 1
ATOM 2243 O O . ALA A 1 298 ? -10.804 11.517 -5.577 1.00 55.06 298 ALA A O 1
ATOM 2244 N N . THR A 1 299 ? -12.772 11.151 -4.620 1.00 44.53 299 THR A N 1
ATOM 2245 C CA . THR A 1 299 ? -13.362 12.398 -5.116 1.00 44.53 299 THR A CA 1
ATOM 2246 C C . THR A 1 299 ? -13.056 13.499 -4.110 1.00 44.53 299 THR A C 1
ATOM 2248 O O . THR A 1 299 ? -13.317 13.331 -2.920 1.00 44.53 299 THR A O 1
ATOM 2251 N N . ASN A 1 300 ? -12.471 14.597 -4.601 1.00 33.88 300 ASN A N 1
ATOM 2252 C CA . ASN A 1 300 ? -12.096 15.788 -3.839 1.00 33.88 300 ASN A CA 1
ATOM 2253 C C . ASN A 1 300 ? -13.104 16.109 -2.727 1.00 33.88 300 ASN A C 1
ATOM 2255 O O . ASN A 1 300 ? -14.287 16.339 -2.985 1.00 33.88 300 ASN A O 1
ATOM 2259 N N . GLN A 1 301 ? -12.610 16.137 -1.488 1.00 34.41 301 GLN A N 1
ATOM 2260 C CA . GLN A 1 301 ? -13.372 16.527 -0.311 1.00 34.41 301 GLN A CA 1
ATOM 2261 C C . GLN A 1 301 ? -13.740 18.010 -0.386 1.00 34.41 301 GLN A C 1
ATOM 2263 O O . GLN A 1 301 ? -12.990 18.878 0.045 1.00 34.41 301 GLN A O 1
ATOM 2268 N N . GLN A 1 302 ? -14.925 18.287 -0.912 1.00 31.58 302 GLN A N 1
ATOM 2269 C CA . GLN A 1 302 ? -15.731 19.448 -0.553 1.00 31.58 302 GLN A CA 1
ATOM 2270 C C . GLN A 1 302 ? -17.166 19.158 -0.975 1.00 31.58 302 GLN A C 1
ATOM 2272 O O . GLN A 1 302 ? -17.651 19.661 -1.978 1.00 31.58 302 GLN A O 1
ATOM 2277 N N . THR A 1 303 ? -17.820 18.243 -0.264 1.00 29.86 303 THR A N 1
ATOM 2278 C CA . THR A 1 303 ? -19.259 18.266 0.047 1.00 29.86 303 THR A CA 1
ATOM 2279 C C . THR A 1 303 ? -19.651 16.951 0.706 1.00 29.86 303 THR A C 1
ATOM 2281 O O . THR A 1 303 ? -19.146 15.879 0.392 1.00 29.86 303 THR A O 1
ATOM 2284 N N . ASN A 1 304 ? -20.561 17.075 1.660 1.00 32.06 304 ASN A N 1
ATOM 2285 C CA . ASN A 1 304 ? -21.187 16.026 2.449 1.00 32.06 304 ASN A CA 1
ATOM 2286 C C . ASN A 1 304 ? -22.167 15.203 1.576 1.00 32.06 304 ASN A C 1
ATOM 2288 O O . ASN A 1 304 ? -23.365 15.181 1.844 1.00 32.06 304 ASN A O 1
ATOM 2292 N N . LEU A 1 305 ? -21.697 14.618 0.468 1.00 33.34 305 LEU A N 1
ATOM 2293 C CA . LEU A 1 305 ? -22.545 13.940 -0.516 1.00 33.34 305 LEU A CA 1
ATOM 2294 C C . LEU A 1 305 ? -22.021 12.534 -0.833 1.00 33.34 305 LEU A C 1
ATOM 2296 O O . LEU A 1 305 ? -20.885 12.361 -1.262 1.00 33.34 305 LEU A O 1
ATOM 2300 N N . ASP A 1 306 ? -22.896 11.563 -0.574 1.00 36.56 306 ASP A N 1
ATOM 2301 C CA . ASP A 1 306 ? -22.883 10.137 -0.913 1.00 36.56 306 ASP A CA 1
ATOM 2302 C C . ASP A 1 306 ? -21.652 9.607 -1.669 1.00 36.56 306 ASP A C 1
ATOM 2304 O O . ASP A 1 306 ? -21.502 9.763 -2.884 1.00 36.56 306 ASP A O 1
ATOM 2308 N N . ILE A 1 307 ? -20.819 8.866 -0.932 1.00 40.81 307 ILE A N 1
ATOM 2309 C CA . ILE A 1 307 ? -19.769 8.001 -1.473 1.00 40.81 307 ILE A CA 1
ATOM 2310 C C . ILE A 1 307 ? -20.453 6.912 -2.309 1.00 40.81 307 ILE A C 1
ATOM 2312 O O . ILE A 1 307 ? -21.114 6.030 -1.761 1.00 40.81 307 ILE A O 1
ATOM 2316 N N . LYS A 1 308 ? -20.301 6.958 -3.635 1.00 37.31 308 LYS A N 1
ATOM 2317 C CA . LYS A 1 308 ? -20.790 5.893 -4.519 1.00 37.31 308 LYS A CA 1
ATOM 2318 C C . LYS A 1 308 ? -19.688 4.861 -4.783 1.00 37.31 308 LYS A C 1
ATOM 2320 O O . LYS A 1 308 ? -18.600 5.249 -5.215 1.00 37.31 308 LYS A O 1
ATOM 2325 N N . PRO A 1 309 ? -19.949 3.556 -4.581 1.00 39.03 309 PRO A N 1
ATOM 2326 C CA . PRO A 1 309 ? -19.054 2.502 -5.040 1.00 39.03 309 PRO A CA 1
ATOM 2327 C C . PRO A 1 309 ? -18.887 2.604 -6.558 1.00 39.03 309 PRO A C 1
ATOM 2329 O O . PRO A 1 309 ? -19.882 2.661 -7.283 1.00 39.03 309 PRO A O 1
ATOM 2332 N N . VAL A 1 310 ? -17.650 2.555 -7.059 1.00 48.25 310 VAL A N 1
ATOM 2333 C CA . VAL A 1 310 ? -17.383 2.586 -8.513 1.00 48.25 310 VAL A CA 1
ATOM 2334 C C . VAL A 1 310 ? -18.043 1.392 -9.234 1.00 48.25 310 VAL A C 1
ATOM 2336 O O . VAL A 1 310 ? -18.392 1.488 -10.404 1.00 48.25 310 VAL A O 1
ATOM 2339 N N . ILE A 1 311 ? -18.310 0.297 -8.511 1.00 41.47 311 ILE A N 1
ATOM 2340 C CA . ILE A 1 311 ? -18.820 -0.969 -9.064 1.00 41.47 311 ILE A CA 1
ATOM 2341 C C . ILE A 1 311 ? -20.359 -0.996 -9.215 1.00 41.47 311 ILE A C 1
ATOM 2343 O O . ILE A 1 311 ? -20.880 -1.743 -10.043 1.00 41.47 311 ILE A O 1
ATOM 2347 N N . GLU A 1 312 ? -21.135 -0.188 -8.478 1.00 35.59 312 GLU A N 1
ATOM 2348 C CA . GLU A 1 312 ? -22.610 -0.236 -8.600 1.00 35.59 312 GLU A CA 1
ATOM 2349 C C . GLU A 1 312 ? -23.130 0.339 -9.926 1.00 35.59 312 GLU A C 1
ATOM 2351 O O . GLU A 1 312 ? -24.200 -0.059 -10.389 1.00 35.59 312 GLU A O 1
ATOM 2356 N N . ALA A 1 313 ? -22.350 1.194 -10.593 1.00 33.59 313 ALA A N 1
ATOM 2357 C CA . ALA A 1 313 ? -22.690 1.726 -11.911 1.00 33.59 313 ALA A CA 1
ATOM 2358 C C . ALA A 1 313 ? -22.552 0.688 -13.048 1.00 33.59 313 ALA A C 1
ATOM 2360 O O . ALA A 1 313 ? -23.137 0.864 -14.114 1.00 33.59 313 ALA A O 1
ATOM 2361 N N . GLU A 1 314 ? -21.838 -0.423 -12.833 1.00 39.09 314 GLU A N 1
ATOM 2362 C CA . GLU A 1 314 ? -21.511 -1.382 -13.900 1.00 39.09 314 GLU A CA 1
ATOM 2363 C C . GLU A 1 314 ? -22.568 -2.484 -14.095 1.00 39.09 314 GLU A C 1
ATOM 2365 O O . GLU A 1 314 ? -22.568 -3.172 -15.116 1.00 39.09 314 GLU A O 1
ATOM 2370 N N . ARG A 1 315 ? -23.509 -2.672 -13.156 1.00 36.03 315 ARG A N 1
ATOM 2371 C CA . ARG A 1 315 ? -24.478 -3.786 -13.230 1.00 36.03 315 ARG A CA 1
ATOM 2372 C C . ARG A 1 315 ? -25.664 -3.549 -14.169 1.00 36.03 315 ARG A C 1
ATOM 2374 O O . ARG A 1 315 ? -26.401 -4.502 -14.424 1.00 36.03 315 ARG A O 1
ATOM 2381 N N . HIS A 1 316 ? -25.877 -2.333 -14.680 1.00 35.69 316 HIS A N 1
ATOM 2382 C CA . HIS A 1 316 ? -27.073 -1.977 -15.469 1.00 35.69 316 HIS A CA 1
ATOM 2383 C C . HIS A 1 316 ? -26.799 -1.264 -16.806 1.00 35.69 316 HIS A C 1
ATOM 2385 O O . HIS A 1 316 ? -27.731 -0.725 -17.399 1.00 35.69 316 HIS A O 1
ATOM 2391 N N . MET A 1 317 ? -25.570 -1.290 -17.333 1.00 33.59 317 MET A N 1
ATOM 2392 C CA . MET A 1 317 ? -25.240 -0.600 -18.589 1.00 33.59 317 MET A CA 1
ATOM 2393 C C . MET A 1 317 ? -24.846 -1.567 -19.713 1.00 33.59 317 MET A C 1
ATOM 2395 O O . MET A 1 317 ? -24.260 -2.625 -19.489 1.00 33.59 317 MET A O 1
ATOM 2399 N N . SER A 1 318 ? -25.258 -1.219 -20.933 1.00 32.28 318 SER A N 1
ATOM 2400 C CA . SER A 1 318 ? -25.057 -2.016 -22.146 1.00 32.28 318 SER A CA 1
ATOM 2401 C C . SER A 1 318 ? -23.573 -2.151 -22.524 1.00 32.28 318 SER A C 1
ATOM 2403 O O . SER A 1 318 ? -22.749 -1.326 -22.138 1.00 32.28 318 SER A O 1
ATOM 2405 N N . LYS A 1 319 ? -23.235 -3.197 -23.291 1.00 38.09 319 LYS A N 1
ATOM 2406 C CA . LYS A 1 319 ? -21.854 -3.602 -23.627 1.00 38.09 319 LYS A CA 1
ATOM 2407 C C . LYS A 1 319 ? -21.026 -2.570 -24.415 1.00 38.09 319 LYS A C 1
ATOM 2409 O O . LYS A 1 319 ? -19.822 -2.771 -24.518 1.00 38.09 319 LYS A O 1
ATOM 2414 N N . ASP A 1 320 ? -21.630 -1.493 -24.916 1.00 30.52 320 ASP A N 1
ATOM 2415 C CA . ASP A 1 320 ? -20.988 -0.561 -25.855 1.00 30.52 320 ASP A CA 1
ATOM 2416 C C . ASP A 1 320 ? -20.616 0.813 -25.246 1.00 30.52 320 ASP A C 1
ATOM 2418 O O . ASP A 1 320 ? -20.138 1.688 -25.959 1.00 30.52 320 ASP A O 1
ATOM 2422 N N . GLU A 1 321 ? -20.763 1.009 -23.927 1.00 32.28 321 GLU A N 1
ATOM 2423 C CA . GLU A 1 321 ? -20.512 2.299 -23.244 1.00 32.28 321 GLU A CA 1
ATOM 2424 C C . GLU A 1 321 ? -19.658 2.168 -21.960 1.00 32.28 321 GLU A C 1
ATOM 2426 O O . GLU A 1 321 ? -19.925 2.780 -20.928 1.00 32.28 321 GLU A O 1
ATOM 2431 N N . GLN A 1 322 ? -18.582 1.373 -21.994 1.00 32.31 322 GLN A N 1
ATOM 2432 C CA . GLN A 1 322 ? -17.570 1.374 -20.924 1.00 32.31 322 GLN A CA 1
ATOM 2433 C C . GLN A 1 322 ? -16.669 2.621 -21.014 1.00 32.31 322 GLN A C 1
ATOM 2435 O O . GLN A 1 322 ? -15.513 2.540 -21.426 1.00 32.31 322 GLN A O 1
ATOM 2440 N N . SER A 1 323 ? -17.167 3.794 -20.611 1.00 29.39 323 SER A N 1
ATOM 2441 C CA . SER A 1 323 ? -16.285 4.924 -20.294 1.00 29.39 323 SER A CA 1
ATOM 2442 C C . SER A 1 323 ? -15.743 4.742 -18.872 1.00 29.39 323 SER A C 1
ATOM 2444 O O . SER A 1 323 ? -16.407 5.073 -17.891 1.00 29.39 323 SER A O 1
ATOM 2446 N N . TYR A 1 324 ? -14.547 4.165 -18.758 1.00 31.64 324 TYR A N 1
ATOM 2447 C CA . TYR A 1 324 ? -13.808 4.037 -17.501 1.00 31.64 324 TYR A CA 1
ATOM 2448 C C . TYR A 1 324 ? -13.541 5.432 -16.924 1.00 31.64 324 TYR A C 1
ATOM 2450 O O . TYR A 1 324 ? -12.738 6.179 -17.480 1.00 31.64 324 TYR A O 1
ATOM 2458 N N . THR A 1 325 ? -14.198 5.800 -15.824 1.00 32.28 325 THR A N 1
ATOM 2459 C CA . THR A 1 325 ? -13.791 6.970 -15.037 1.00 32.28 325 THR A CA 1
ATOM 2460 C C . THR A 1 325 ? -12.529 6.565 -14.273 1.00 32.28 325 THR A C 1
ATOM 2462 O O . THR A 1 325 ? -12.626 5.716 -13.383 1.00 32.28 325 THR A O 1
ATOM 2465 N N . PRO A 1 326 ? -11.334 7.084 -14.608 1.00 41.75 326 PRO A N 1
ATOM 2466 C CA . PRO A 1 326 ? -10.107 6.604 -13.995 1.00 41.75 326 PRO A CA 1
ATOM 2467 C C . PRO A 1 326 ? -10.111 6.939 -12.508 1.00 41.75 326 PRO A C 1
ATOM 2469 O O . PRO A 1 326 ? -10.219 8.104 -12.127 1.00 41.75 326 PRO A O 1
ATOM 2472 N N . ILE A 1 327 ? -9.973 5.920 -11.664 1.00 51.81 327 ILE A N 1
ATOM 2473 C CA . ILE A 1 327 ? -9.669 6.125 -10.249 1.00 51.81 327 ILE A CA 1
ATOM 2474 C C . ILE A 1 327 ? -8.258 6.704 -10.204 1.00 51.81 327 ILE A C 1
ATOM 2476 O O . ILE A 1 327 ? -7.282 6.002 -10.467 1.00 51.81 327 ILE A O 1
ATOM 2480 N N . ALA A 1 328 ? -8.166 8.007 -9.959 1.00 60.19 328 ALA A N 1
ATOM 2481 C CA . ALA A 1 328 ? -6.914 8.737 -10.027 1.00 60.19 328 ALA A CA 1
ATOM 2482 C C . ALA A 1 328 ? -6.109 8.522 -8.738 1.00 60.19 328 ALA A C 1
ATOM 2484 O O . ALA A 1 328 ? -6.328 9.191 -7.732 1.00 60.19 328 ALA A O 1
ATOM 2485 N N . TYR A 1 329 ? -5.163 7.587 -8.769 1.00 78.56 329 TYR A N 1
ATOM 2486 C CA . TYR A 1 329 ? -4.014 7.592 -7.863 1.00 78.56 329 TYR A CA 1
ATOM 2487 C C . TYR A 1 329 ? -2.863 8.355 -8.527 1.00 78.56 329 TYR A C 1
ATOM 2489 O O . TYR A 1 329 ? -2.691 8.328 -9.747 1.00 78.56 329 TYR A O 1
ATOM 2497 N N . ALA A 1 330 ? -2.058 9.054 -7.728 1.00 89.88 330 ALA A N 1
ATOM 2498 C CA . ALA A 1 330 ? -0.894 9.762 -8.243 1.00 89.88 330 ALA A CA 1
ATOM 2499 C C . ALA A 1 330 ? 0.224 8.780 -8.629 1.00 89.88 330 ALA A C 1
ATOM 2501 O O . ALA A 1 330 ? 0.568 7.881 -7.858 1.00 89.88 330 ALA A O 1
ATOM 2502 N N . CYS A 1 331 ? 0.834 8.993 -9.800 1.00 94.62 331 CYS A N 1
ATOM 2503 C CA . CYS A 1 331 ? 2.012 8.240 -10.213 1.00 94.62 331 CYS A CA 1
ATOM 2504 C C . CYS A 1 331 ? 3.239 8.691 -9.402 1.00 94.62 331 CYS A C 1
ATOM 2506 O O . CYS A 1 331 ? 3.743 9.793 -9.625 1.00 94.62 331 CYS A O 1
ATOM 2508 N N . SER A 1 332 ? 3.771 7.832 -8.529 1.00 95.94 332 SER A N 1
ATOM 2509 C CA . SER A 1 332 ? 4.935 8.138 -7.676 1.00 95.94 332 SER A CA 1
ATOM 2510 C C . SER A 1 332 ? 6.180 8.524 -8.475 1.00 95.94 332 SER A C 1
ATOM 2512 O O . SER A 1 332 ? 6.946 9.388 -8.053 1.00 95.94 332 SER A O 1
ATOM 2514 N N . TYR A 1 333 ? 6.374 7.917 -9.650 1.00 95.50 333 TYR A N 1
ATOM 2515 C CA . TYR A 1 333 ? 7.477 8.239 -10.556 1.00 95.50 333 TYR A CA 1
ATOM 2516 C C . TYR A 1 333 ? 7.350 9.635 -11.184 1.00 95.50 333 TYR A C 1
ATOM 2518 O O . TYR A 1 333 ? 8.327 10.382 -11.206 1.00 95.50 333 TYR A O 1
ATOM 2526 N N . ALA A 1 334 ? 6.168 10.003 -11.683 1.00 93.31 334 ALA A N 1
ATOM 2527 C CA . ALA A 1 334 ? 5.962 11.266 -12.392 1.00 93.31 334 ALA A CA 1
ATOM 2528 C C . ALA A 1 334 ? 5.789 12.455 -11.433 1.00 93.31 334 ALA A C 1
ATOM 2530 O O . ALA A 1 334 ? 6.310 13.538 -11.688 1.00 93.31 334 ALA A O 1
ATOM 2531 N N . ASN A 1 335 ? 5.095 12.255 -10.310 1.00 92.94 335 ASN A N 1
ATOM 2532 C CA . ASN A 1 335 ? 4.873 13.301 -9.322 1.00 92.94 335 ASN A CA 1
ATOM 2533 C C . ASN A 1 335 ? 6.058 13.379 -8.343 1.00 92.94 335 ASN A C 1
ATOM 2535 O O . ASN A 1 335 ? 6.367 12.434 -7.616 1.00 92.94 335 ASN A O 1
ATOM 2539 N N . ARG A 1 336 ? 6.724 14.538 -8.319 1.00 92.69 336 ARG A N 1
ATOM 2540 C CA . ARG A 1 336 ? 7.929 14.791 -7.514 1.00 92.69 336 ARG A CA 1
ATOM 2541 C C . ARG A 1 336 ? 7.652 15.020 -6.028 1.00 92.69 336 ARG A C 1
ATOM 2543 O O . ARG A 1 336 ? 8.605 15.059 -5.260 1.00 92.69 336 ARG A O 1
ATOM 2550 N N . GLN A 1 337 ? 6.391 15.127 -5.621 1.00 93.75 337 GLN A N 1
ATOM 2551 C CA . GLN A 1 337 ? 5.991 15.171 -4.214 1.00 93.75 337 GLN A CA 1
ATOM 2552 C C . GLN A 1 337 ? 6.123 13.792 -3.541 1.00 93.75 337 GLN A C 1
ATOM 2554 O O . GLN A 1 337 ? 6.299 13.702 -2.331 1.00 93.75 337 GLN A O 1
ATOM 2559 N N . TYR A 1 338 ? 6.096 12.701 -4.315 1.00 95.88 338 TYR A N 1
ATOM 2560 C CA . TYR A 1 338 ? 6.230 11.336 -3.804 1.00 95.88 338 TYR A CA 1
ATOM 2561 C C . TYR A 1 338 ? 7.615 10.760 -4.085 1.00 95.88 338 TYR A C 1
ATOM 2563 O O . TYR A 1 338 ? 8.188 10.979 -5.151 1.00 95.88 338 TYR A O 1
ATOM 2571 N N . TYR A 1 339 ? 8.146 9.957 -3.163 1.00 97.00 339 TYR A N 1
ATOM 2572 C CA . TYR A 1 339 ? 9.342 9.145 -3.406 1.00 97.00 339 TYR A CA 1
ATOM 2573 C C . TYR A 1 339 ? 9.135 8.145 -4.551 1.00 97.00 339 TYR A C 1
ATOM 2575 O O . TYR A 1 339 ? 8.076 7.550 -4.703 1.00 97.00 339 TYR A O 1
ATOM 2583 N N . SER A 1 340 ? 10.168 7.891 -5.344 1.00 96.69 340 SER A N 1
ATOM 2584 C CA . SER A 1 340 ? 10.123 6.832 -6.352 1.00 96.69 340 SER A CA 1
ATOM 2585 C C . SER A 1 340 ? 11.481 6.174 -6.433 1.00 96.69 340 SER A C 1
ATOM 2587 O O . SER A 1 340 ? 12.487 6.834 -6.708 1.00 96.69 340 SER A O 1
ATOM 2589 N N . TYR A 1 341 ? 11.501 4.870 -6.172 1.00 95.44 341 TYR A N 1
ATOM 2590 C CA . TYR A 1 341 ? 12.705 4.069 -6.291 1.00 95.44 341 TYR A CA 1
ATOM 2591 C C . TYR A 1 341 ? 13.142 4.011 -7.755 1.00 95.44 341 TYR A C 1
ATOM 2593 O O . TYR A 1 341 ? 14.297 4.284 -8.067 1.00 95.44 341 TYR A O 1
ATOM 2601 N N . ARG A 1 342 ? 12.199 3.783 -8.673 1.00 95.31 342 ARG A N 1
ATOM 2602 C CA . ARG A 1 342 ? 12.436 3.743 -10.113 1.00 95.31 342 ARG A CA 1
ATOM 2603 C C . ARG A 1 342 ? 13.015 5.057 -10.633 1.00 95.31 342 ARG A C 1
ATOM 2605 O O . ARG A 1 342 ? 14.014 5.030 -11.351 1.00 95.31 342 ARG A O 1
ATOM 2612 N N . ARG A 1 343 ? 12.461 6.207 -10.232 1.00 94.00 343 ARG A N 1
ATOM 2613 C CA . ARG A 1 343 ? 13.007 7.520 -10.625 1.00 94.00 343 ARG A CA 1
ATOM 2614 C C . ARG A 1 343 ? 14.454 7.672 -10.181 1.00 94.00 343 ARG A C 1
ATOM 2616 O O . ARG A 1 343 ? 15.284 8.138 -10.949 1.00 94.00 343 ARG A O 1
ATOM 2623 N N . LYS A 1 344 ? 14.763 7.235 -8.964 1.00 90.81 344 LYS A N 1
ATOM 2624 C CA . LYS A 1 344 ? 16.111 7.311 -8.400 1.00 90.81 344 LYS A CA 1
ATOM 2625 C C . LYS A 1 344 ? 17.082 6.368 -9.109 1.00 90.81 344 LYS A C 1
ATOM 2627 O O . LYS A 1 344 ? 18.167 6.809 -9.470 1.00 90.81 344 LYS A O 1
ATOM 2632 N N . THR A 1 345 ? 16.655 5.154 -9.466 1.00 89.00 345 THR A N 1
ATOM 2633 C CA . THR A 1 345 ? 17.482 4.251 -10.287 1.00 89.00 345 THR A CA 1
ATOM 2634 C C . THR A 1 345 ? 17.807 4.828 -11.667 1.00 89.00 345 THR A C 1
ATOM 2636 O O . THR A 1 345 ? 18.941 4.699 -12.115 1.00 89.00 345 THR A O 1
ATOM 2639 N N . HIS A 1 346 ? 16.875 5.539 -12.316 1.00 91.12 346 HIS A N 1
ATOM 2640 C CA . HIS A 1 346 ? 17.144 6.216 -13.595 1.00 91.12 346 HIS A CA 1
ATOM 2641 C C . HIS A 1 346 ? 18.117 7.399 -13.463 1.00 91.12 346 HIS A C 1
ATOM 2643 O O . HIS A 1 346 ? 18.757 7.780 -14.438 1.00 91.12 346 HIS A O 1
ATOM 2649 N N . LEU A 1 347 ? 18.254 7.961 -12.260 1.00 87.56 347 LEU A N 1
ATOM 2650 C CA . LEU A 1 347 ? 19.238 8.994 -11.928 1.00 87.56 347 LEU A CA 1
ATOM 2651 C C . LEU A 1 347 ? 20.564 8.408 -11.406 1.00 87.56 347 LEU A C 1
ATOM 2653 O O . LEU A 1 347 ? 21.429 9.165 -10.977 1.00 87.56 347 LEU A O 1
ATOM 2657 N N . ASN A 1 348 ? 20.742 7.081 -11.447 1.00 86.06 348 ASN A N 1
ATOM 2658 C CA . ASN A 1 348 ? 21.880 6.359 -10.859 1.00 86.06 348 ASN A CA 1
ATOM 2659 C C . ASN A 1 348 ? 22.038 6.562 -9.339 1.00 86.06 348 ASN A C 1
ATOM 2661 O O . ASN A 1 348 ? 23.129 6.415 -8.791 1.00 86.06 348 ASN A O 1
ATOM 2665 N N . GLU A 1 349 ? 20.944 6.867 -8.641 1.00 85.75 349 GLU A N 1
ATOM 2666 C CA . GLU A 1 349 ? 20.897 6.941 -7.183 1.00 85.75 349 GLU A CA 1
ATOM 2667 C C . GLU A 1 349 ? 20.423 5.601 -6.597 1.00 85.75 349 GLU A C 1
ATOM 2669 O O . GLU A 1 349 ? 19.485 4.976 -7.096 1.00 85.75 349 GLU A O 1
ATOM 2674 N N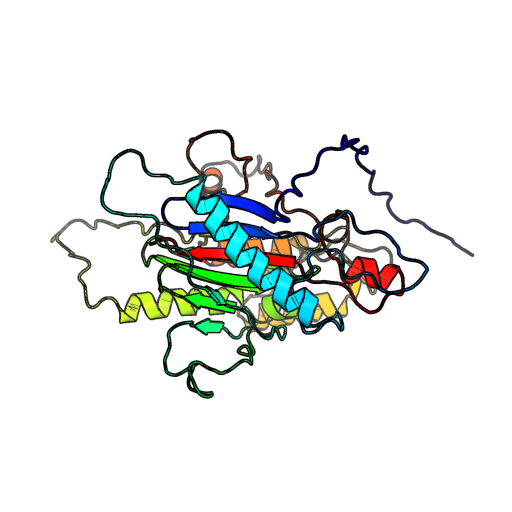 . THR A 1 350 ? 21.050 5.150 -5.509 1.00 81.06 350 THR A N 1
ATOM 2675 C CA . THR A 1 350 ? 20.806 3.808 -4.946 1.00 81.06 350 THR A CA 1
ATOM 2676 C C . THR A 1 350 ? 19.708 3.771 -3.883 1.00 81.06 350 THR A C 1
ATOM 2678 O O . THR A 1 350 ? 19.193 2.696 -3.573 1.00 81.06 350 THR A O 1
ATOM 2681 N N . HIS A 1 351 ? 19.339 4.920 -3.310 1.00 88.12 351 HIS A N 1
ATOM 2682 C CA . HIS A 1 351 ? 18.414 5.000 -2.179 1.00 88.12 351 HIS A CA 1
ATOM 2683 C C . HIS A 1 351 ? 17.418 6.151 -2.335 1.00 88.12 351 HIS A C 1
ATOM 2685 O O . HIS A 1 351 ? 17.642 7.123 -3.050 1.00 88.12 351 HIS A O 1
ATOM 2691 N N . THR A 1 352 ? 16.282 6.021 -1.658 1.00 94.25 352 THR A N 1
ATOM 2692 C CA . THR A 1 352 ? 15.256 7.060 -1.564 1.00 94.25 352 THR A CA 1
ATOM 2693 C C . THR A 1 352 ? 14.414 6.824 -0.324 1.00 94.25 352 THR A C 1
ATOM 2695 O O . THR A 1 352 ? 14.397 5.702 0.194 1.00 94.25 352 THR A O 1
ATOM 2698 N N . GLY A 1 353 ? 13.714 7.861 0.132 1.00 96.75 353 GLY A N 1
ATOM 2699 C CA . GLY A 1 353 ? 12.800 7.769 1.261 1.00 96.75 353 GLY A CA 1
ATOM 2700 C C . GLY A 1 353 ? 11.605 6.851 0.995 1.00 96.75 353 GLY A C 1
ATOM 2701 O O . GLY A 1 353 ? 11.460 6.224 -0.060 1.00 96.75 353 GLY A O 1
ATOM 2702 N N . ARG A 1 354 ? 10.733 6.739 1.989 1.00 98.12 354 ARG A N 1
ATOM 2703 C CA . ARG A 1 354 ? 9.457 6.036 1.891 1.00 98.12 354 ARG A CA 1
ATOM 2704 C C . ARG A 1 354 ? 8.342 6.947 2.364 1.00 98.12 354 ARG A C 1
ATOM 2706 O O . ARG A 1 354 ? 8.439 7.518 3.448 1.00 98.12 354 ARG A O 1
ATOM 2713 N N . MET A 1 355 ? 7.281 7.008 1.569 1.00 98.06 355 MET A N 1
ATOM 2714 C CA . MET A 1 355 ? 5.989 7.531 2.005 1.00 98.06 355 MET A CA 1
ATOM 2715 C C . MET A 1 355 ? 5.173 6.389 2.613 1.00 98.06 355 MET A C 1
ATOM 2717 O O . MET A 1 355 ? 5.605 5.235 2.553 1.00 98.06 355 MET A O 1
ATOM 2721 N N . ALA A 1 356 ? 3.993 6.677 3.150 1.00 98.50 356 ALA A N 1
ATOM 2722 C CA . ALA A 1 356 ? 3.076 5.662 3.634 1.00 98.50 356 ALA A CA 1
ATOM 2723 C C . ALA A 1 356 ? 1.627 5.936 3.226 1.00 98.50 356 ALA A C 1
ATOM 2725 O O . ALA A 1 356 ? 1.182 7.082 3.189 1.00 98.50 356 ALA A O 1
ATOM 2726 N N . LEU A 1 357 ? 0.880 4.858 2.990 1.00 98.50 357 LEU A N 1
ATOM 2727 C CA . LEU A 1 357 ? -0.577 4.879 3.061 1.00 98.50 357 LEU A CA 1
ATOM 2728 C C . LEU A 1 357 ? -0.982 4.406 4.456 1.00 98.50 357 LEU A C 1
ATOM 2730 O O . LEU A 1 357 ? -0.516 3.360 4.923 1.00 98.50 357 LEU A O 1
ATOM 2734 N N . VAL A 1 358 ? -1.826 5.191 5.116 1.00 98.62 358 VAL A N 1
ATOM 2735 C CA . VAL A 1 358 ? -2.239 4.973 6.501 1.00 98.62 358 VAL A CA 1
ATOM 2736 C C . VAL A 1 358 ? -3.752 4.866 6.569 1.00 98.62 358 VAL A C 1
ATOM 2738 O O . VAL A 1 358 ? -4.455 5.707 6.015 1.00 98.62 358 VAL A O 1
ATOM 2741 N N . ILE A 1 359 ? -4.249 3.865 7.291 1.00 98.38 359 ILE A N 1
ATOM 2742 C CA . ILE A 1 359 ? -5.654 3.777 7.697 1.00 98.38 359 ILE A CA 1
ATOM 2743 C C . ILE A 1 359 ? -5.750 3.732 9.216 1.00 98.38 359 ILE A C 1
ATOM 2745 O O . ILE A 1 359 ? -5.014 3.000 9.874 1.00 98.38 359 ILE A O 1
ATOM 2749 N N . VAL A 1 360 ? -6.662 4.519 9.772 1.00 96.94 360 VAL A N 1
ATOM 2750 C CA . VAL A 1 360 ? -6.929 4.613 11.206 1.00 96.94 360 VAL A CA 1
ATOM 2751 C C . VAL A 1 360 ? -8.322 4.078 11.487 1.00 96.94 360 VAL A C 1
ATOM 2753 O O . VAL A 1 360 ? -9.273 4.494 10.831 1.00 96.94 360 VAL A O 1
ATOM 2756 N N . ARG A 1 361 ? -8.462 3.220 12.500 1.00 94.50 361 ARG A N 1
ATOM 2757 C CA . ARG A 1 361 ? -9.768 2.833 13.050 1.00 94.50 361 ARG A CA 1
ATOM 2758 C C . ARG A 1 361 ? -10.148 3.795 14.175 1.00 94.50 361 ARG A C 1
ATOM 2760 O O . ARG A 1 361 ? -9.483 3.806 15.209 1.00 94.50 361 ARG A O 1
ATOM 2767 N N . LEU A 1 362 ? -11.205 4.588 14.001 1.00 89.31 362 LEU A N 1
ATOM 2768 C CA . LEU A 1 362 ? -11.587 5.635 14.962 1.00 89.31 362 LEU A CA 1
ATOM 2769 C C . LEU A 1 362 ? -12.397 5.089 16.156 1.00 89.31 362 LEU A C 1
ATOM 2771 O O . LEU A 1 362 ? -12.169 5.511 17.293 1.00 89.31 362 LEU A O 1
ATOM 2775 N N . HIS A 1 363 ? -13.286 4.111 15.923 1.00 76.06 363 HIS A N 1
ATOM 2776 C CA . HIS A 1 363 ? -14.191 3.534 16.934 1.00 76.06 363 HIS A CA 1
ATOM 2777 C C . HIS A 1 363 ? -14.330 2.018 16.827 1.00 76.06 363 HIS A C 1
ATOM 2779 O O . HIS A 1 363 ? -14.588 1.504 15.714 1.00 76.06 363 HIS A O 1
#

InterPro domains:
  IPR003730 Multi-copper polyphenol oxidoreductase [PF02578] (56-359)
  IPR003730 Multi-copper polyphenol oxidoreductase [PTHR30616] (50-353)
  IPR003730 Multi-copper polyphenol oxidoreductase [cd16833] (106-360)
  IPR011324 Cytotoxic necrotizing factor-like, catalytic [SSF64438] (55-360)
  IPR038371 Multi-copper polyphenol oxidoreductase superfamily [G3DSA:3.60.140.10] (20-362)